Protein AF-0000000086537042 (afdb_homodimer)

Foldseek 3Di:
DPQDAEDADEPPQDQDDDPCPLVNQNHAYEEHEQHAHQADDLSCLPNVNHQAYYHYNYNHPDDDDDPDPPPPDPDDPDPRVNRVVGNVSNNVRSVVVVVVVVVVVVVVVVVD/DPQDAEDADEPPQDQDDDPCPLVNQNHAYEEHEQHAHQADDLSCLPNVNHQAYYHYNYNHPDDDDDPDPPPPDPDDPDPRVNSVVGNVSSNVRSVVVVVVVVVVVVVVVVVD

Nearest PDB structures (foldseek):
  4u08-assembly2_B  TM=9.516E-01  e=1.071E-02  Leptospira interrogans serovar Copenhageni str. Fiocruz L1-130
  4b8c-assembly2_K  TM=9.325E-01  e=8.929E-03  Saccharomyces cerevisiae S288C
  7xzh-assembly1_A  TM=9.300E-01  e=1.285E-02  Homo sapiens
  4tzh-assembly2_B  TM=9.177E-01  e=3.392E-02  Leptospira interrogans
  7ax1-assembly1_A  TM=5.551E-01  e=1.959E-03  Homo sapiens

Structure (mmCIF, N/CA/C/O backbone):
data_AF-0000000086537042-model_v1
#
loop_
_entity.id
_entity.type
_entity.pdbx_description
1 polymer 'Leucine-rich repeat-containing protein 39'
#
loop_
_atom_site.group_PDB
_atom_site.id
_atom_site.type_symbol
_atom_site.label_atom_id
_atom_site.label_alt_id
_atom_site.label_comp_id
_atom_site.label_asym_id
_atom_site.label_entity_id
_atom_site.label_seq_id
_atom_site.pdbx_PDB_ins_code
_atom_site.Cartn_x
_atom_site.Cartn_y
_atom_site.Cartn_z
_atom_site.occupancy
_atom_site.B_iso_or_equiv
_atom_site.auth_seq_id
_atom_site.auth_comp_id
_atom_site.auth_asym_id
_atom_site.auth_atom_id
_atom_site.pdbx_PDB_model_num
ATOM 1 N N . MET A 1 1 ? -5.938 -5.27 14.016 1 48.88 1 MET A N 1
ATOM 2 C CA . MET A 1 1 ? -5.34 -5.375 12.688 1 48.88 1 MET A CA 1
ATOM 3 C C . MET A 1 1 ? -6.109 -4.527 11.672 1 48.88 1 MET A C 1
ATOM 5 O O . MET A 1 1 ? -7.332 -4.621 11.586 1 48.88 1 MET A O 1
ATOM 9 N N . GLU A 1 2 ? -5.609 -3.312 11.242 1 60.62 2 GLU A N 1
ATOM 10 C CA . GLU A 1 2 ? -6.348 -2.49 10.289 1 60.62 2 GLU A CA 1
ATOM 11 C C . GLU A 1 2 ? -6.656 -3.27 9.008 1 60.62 2 GLU A C 1
ATOM 13 O O . GLU A 1 2 ? -5.855 -4.102 8.578 1 60.62 2 GLU A O 1
ATOM 18 N N . LYS A 1 3 ? -7.973 -3.398 8.844 1 79.88 3 LYS A N 1
ATOM 19 C CA . LYS A 1 3 ? -8.492 -4.086 7.664 1 79.88 3 LYS A CA 1
ATOM 20 C C . LYS A 1 3 ? -8.094 -3.365 6.379 1 79.88 3 LYS A C 1
ATOM 22 O O . LYS A 1 3 ? -8.438 -2.197 6.188 1 79.88 3 LYS A O 1
ATOM 27 N N . LEU A 1 4 ? -7.121 -4.023 5.645 1 89.12 4 LEU A N 1
ATOM 28 C CA . LEU A 1 4 ? -6.754 -3.475 4.344 1 89.12 4 LEU A CA 1
ATOM 29 C C . LEU A 1 4 ? -7.543 -4.148 3.225 1 89.12 4 LEU A C 1
ATOM 31 O O . LEU A 1 4 ? -7.648 -5.375 3.188 1 89.12 4 LEU A O 1
ATOM 35 N N . HIS A 1 5 ? -8.18 -3.285 2.465 1 94.44 5 HIS A N 1
ATOM 36 C CA . HIS A 1 5 ? -8.945 -3.801 1.338 1 94.44 5 HIS A CA 1
ATOM 37 C C . HIS A 1 5 ? -8.141 -3.74 0.045 1 94.44 5 HIS A C 1
ATOM 39 O O . HIS A 1 5 ? -8.188 -4.668 -0.767 1 94.44 5 HIS A O 1
ATOM 45 N N . THR A 1 6 ? -7.43 -2.672 -0.102 1 94.12 6 THR A N 1
ATOM 46 C CA . THR A 1 6 ? -6.625 -2.498 -1.309 1 94.12 6 THR A CA 1
ATOM 47 C C . THR A 1 6 ? -5.188 -2.139 -0.953 1 94.12 6 THR A C 1
ATOM 49 O O . THR A 1 6 ? -4.941 -1.403 0.006 1 94.12 6 THR A O 1
ATOM 52 N N . LEU A 1 7 ? -4.293 -2.711 -1.697 1 93.75 7 LEU A N 1
ATOM 53 C CA . LEU A 1 7 ? -2.869 -2.461 -1.501 1 93.75 7 LEU A CA 1
ATOM 54 C C . LEU A 1 7 ? -2.146 -2.352 -2.84 1 93.75 7 LEU A C 1
ATOM 56 O O . LEU A 1 7 ? -2.045 -3.334 -3.578 1 93.75 7 LEU A O 1
ATOM 60 N N . TRP A 1 8 ? -1.751 -1.165 -3.141 1 93.44 8 TRP A N 1
ATOM 61 C CA . TRP A 1 8 ? -0.998 -0.908 -4.363 1 93.44 8 TRP A CA 1
ATOM 62 C C . TRP A 1 8 ? 0.481 -0.699 -4.062 1 93.44 8 TRP A C 1
ATOM 64 O O . TRP A 1 8 ? 0.86 0.302 -3.449 1 93.44 8 TRP A O 1
ATOM 74 N N . LEU A 1 9 ? 1.323 -1.638 -4.453 1 93.62 9 LEU A N 1
ATOM 75 C CA . LEU A 1 9 ? 2.744 -1.64 -4.129 1 93.62 9 LEU A CA 1
ATOM 76 C C . LEU A 1 9 ? 3.592 -1.78 -5.387 1 93.62 9 LEU A C 1
ATOM 78 O O . LEU A 1 9 ? 4.688 -2.346 -5.348 1 93.62 9 LEU A O 1
ATOM 82 N N . GLN A 1 10 ? 3.066 -1.263 -6.457 1 93.94 10 GLN A N 1
ATOM 83 C CA . GLN A 1 10 ? 3.822 -1.381 -7.699 1 93.94 10 GLN A CA 1
ATOM 84 C C . GLN A 1 10 ? 5.109 -0.562 -7.641 1 93.94 10 GLN A C 1
ATOM 86 O O . GLN A 1 10 ? 5.184 0.439 -6.926 1 93.94 10 GLN A O 1
ATOM 91 N N . ARG A 1 11 ? 6.098 -0.973 -8.375 1 93.94 11 ARG A N 1
ATOM 92 C CA . ARG A 1 11 ? 7.348 -0.247 -8.586 1 93.94 11 ARG A CA 1
ATOM 93 C C . ARG A 1 11 ? 8.023 0.073 -7.254 1 93.94 11 ARG A C 1
ATOM 95 O O . ARG A 1 11 ? 8.375 1.224 -6.992 1 93.94 11 ARG A O 1
ATOM 102 N N . ASN A 1 12 ? 8.328 -1.013 -6.484 1 95.19 12 ASN A N 1
ATOM 103 C CA . ASN A 1 12 ? 8.969 -0.844 -5.188 1 95.19 12 ASN A CA 1
ATOM 104 C C . ASN A 1 12 ? 10.203 -1.731 -5.055 1 95.19 12 ASN A C 1
ATOM 106 O O . ASN A 1 12 ? 10.797 -1.822 -3.979 1 95.19 12 ASN A O 1
ATOM 110 N N . GLU A 1 13 ? 10.516 -2.434 -6.121 1 94.25 13 GLU A N 1
ATOM 111 C CA . GLU A 1 13 ? 11.688 -3.309 -6.152 1 94.25 13 GLU A CA 1
ATOM 112 C C . GLU A 1 13 ? 11.586 -4.402 -5.09 1 94.25 13 GLU A C 1
ATOM 114 O O . GLU A 1 13 ? 12.594 -4.797 -4.504 1 94.25 13 GLU A O 1
ATOM 119 N N . LEU A 1 14 ? 10.398 -4.863 -4.777 1 94.12 14 LEU A N 1
ATOM 120 C CA . LEU A 1 14 ? 10.203 -5.918 -3.789 1 94.12 14 LEU A CA 1
ATOM 121 C C . LEU A 1 14 ? 10.805 -7.234 -4.273 1 94.12 14 LEU A C 1
ATOM 123 O O . LEU A 1 14 ? 10.562 -7.648 -5.41 1 94.12 14 LEU A O 1
ATOM 127 N N . GLU A 1 15 ? 11.508 -7.801 -3.424 1 94.75 15 GLU A N 1
ATOM 128 C CA . GLU A 1 15 ? 12.086 -9.094 -3.766 1 94.75 15 GLU A CA 1
ATOM 129 C C . GLU A 1 15 ? 11.266 -10.234 -3.172 1 94.75 15 GLU A C 1
ATOM 131 O O . GLU A 1 15 ? 11.383 -11.383 -3.605 1 94.75 15 GLU A O 1
ATOM 136 N N . ARG A 1 16 ? 10.523 -9.922 -2.162 1 92.31 16 ARG A N 1
ATOM 137 C CA . ARG A 1 16 ? 9.625 -10.859 -1.498 1 92.31 16 ARG A CA 1
ATOM 138 C C . ARG A 1 16 ? 8.359 -10.156 -1.017 1 92.31 16 ARG A C 1
ATOM 140 O O . ARG A 1 16 ? 8.352 -8.938 -0.833 1 92.31 16 ARG A O 1
ATOM 147 N N . LEU A 1 17 ? 7.312 -10.922 -0.927 1 90.94 17 LEU A N 1
ATOM 148 C CA . LEU A 1 17 ? 6.09 -10.383 -0.344 1 90.94 17 LEU A CA 1
ATOM 149 C C . LEU A 1 17 ? 6.195 -10.32 1.176 1 90.94 17 LEU A C 1
ATOM 151 O O . LEU A 1 17 ? 6.867 -11.148 1.793 1 90.94 17 LEU A O 1
ATOM 155 N N . PRO A 1 18 ? 5.492 -9.234 1.698 1 77.44 18 PRO A N 1
ATOM 156 C CA . PRO A 1 18 ? 5.473 -9.211 3.162 1 77.44 18 PRO A CA 1
ATOM 157 C C . PRO A 1 18 ? 4.902 -10.492 3.768 1 77.44 18 PRO A C 1
ATOM 159 O O . PRO A 1 18 ? 3.953 -11.062 3.227 1 77.44 18 PRO A O 1
ATOM 162 N N . ASP A 1 19 ? 5.41 -10.883 4.906 1 75.06 19 ASP A N 1
ATOM 163 C CA . ASP A 1 19 ? 5.07 -12.164 5.516 1 75.06 19 ASP A CA 1
ATOM 164 C C . ASP A 1 19 ? 3.611 -12.188 5.973 1 75.06 19 ASP A C 1
ATOM 166 O O . ASP A 1 19 ? 2.984 -13.25 6.008 1 75.06 19 ASP A O 1
ATOM 170 N N . ASN A 1 20 ? 3.152 -11.031 6.164 1 80.19 20 ASN A N 1
ATOM 171 C CA . ASN A 1 20 ? 1.802 -11 6.715 1 80.19 20 ASN A CA 1
ATOM 172 C C . ASN A 1 20 ? 0.758 -10.734 5.637 1 80.19 20 ASN A C 1
ATOM 174 O O . ASN A 1 20 ? -0.396 -10.43 5.945 1 80.19 20 ASN A O 1
ATOM 178 N N . ILE A 1 21 ? 1.144 -10.938 4.406 1 85.75 21 ILE A N 1
ATOM 179 C CA . ILE A 1 21 ? 0.212 -10.641 3.324 1 85.75 21 ILE A CA 1
ATOM 180 C C . ILE A 1 21 ? -0.963 -11.617 3.375 1 85.75 21 ILE A C 1
ATOM 182 O O . ILE A 1 21 ? -2.105 -11.234 3.111 1 85.75 21 ILE A O 1
ATOM 186 N N . SER A 1 22 ? -0.637 -12.828 3.768 1 84.06 22 SER A N 1
ATOM 187 C CA . SER A 1 22 ? -1.667 -13.867 3.797 1 84.06 22 SER A CA 1
ATOM 188 C C . SER A 1 22 ? -2.648 -13.633 4.941 1 84.06 22 SER A C 1
ATOM 190 O O . SER A 1 22 ? -3.732 -14.219 4.965 1 84.06 22 SER A O 1
ATOM 192 N N . ARG A 1 23 ? -2.24 -12.773 5.844 1 84.56 23 ARG A N 1
ATOM 193 C CA . ARG A 1 23 ? -3.082 -12.492 7.004 1 84.56 23 ARG A CA 1
ATOM 194 C C . ARG A 1 23 ? -4.059 -11.359 6.711 1 84.56 23 ARG A C 1
ATOM 196 O O . ARG A 1 23 ? -4.922 -11.055 7.531 1 84.56 23 ARG A O 1
ATOM 203 N N . MET A 1 24 ? -3.834 -10.805 5.621 1 86.75 24 MET A N 1
ATOM 204 C CA . MET A 1 24 ? -4.723 -9.711 5.25 1 86.75 24 MET A CA 1
ATOM 205 C C . MET A 1 24 ? -5.996 -10.234 4.602 1 86.75 24 MET A C 1
ATOM 207 O O . MET A 1 24 ? -6.176 -10.117 3.389 1 86.75 24 MET A O 1
ATOM 211 N N . ALA A 1 25 ? -6.895 -10.711 5.465 1 85.69 25 ALA A N 1
ATOM 212 C CA . ALA A 1 25 ? -8.062 -11.484 5.051 1 85.69 25 ALA A CA 1
ATOM 213 C C . ALA A 1 25 ? -9.039 -10.625 4.262 1 85.69 25 ALA A C 1
ATOM 215 O O . ALA A 1 25 ? -9.844 -11.141 3.479 1 85.69 25 ALA A O 1
ATOM 216 N N . SER A 1 26 ? -8.961 -9.352 4.438 1 91.62 26 SER A N 1
ATOM 217 C CA . SER A 1 26 ? -9.93 -8.477 3.789 1 91.62 26 SER A CA 1
ATOM 218 C C . SER A 1 26 ? -9.398 -7.941 2.467 1 91.62 26 SER A C 1
ATOM 220 O O . SER A 1 26 ? -10.117 -7.266 1.729 1 91.62 26 SER A O 1
ATOM 222 N N . LEU A 1 27 ? -8.188 -8.297 2.166 1 92.75 27 LEU A N 1
ATOM 223 C CA . LEU A 1 27 ? -7.57 -7.77 0.956 1 92.75 27 LEU A CA 1
ATOM 224 C C . LEU A 1 27 ? -8.242 -8.328 -0.291 1 92.75 27 LEU A C 1
ATOM 226 O O . LEU A 1 27 ? -8.391 -9.547 -0.428 1 92.75 27 LEU A O 1
ATOM 230 N N . ASP A 1 28 ? -8.672 -7.391 -1.08 1 93.56 28 ASP A N 1
ATOM 231 C CA . ASP A 1 28 ? -9.336 -7.859 -2.295 1 93.56 28 ASP A CA 1
ATOM 232 C C . ASP A 1 28 ? -8.578 -7.402 -3.541 1 93.56 28 ASP A C 1
ATOM 234 O O . ASP A 1 28 ? -8.789 -7.941 -4.633 1 93.56 28 ASP A O 1
ATOM 238 N N . THR A 1 29 ? -7.777 -6.395 -3.355 1 94.12 29 THR A N 1
ATOM 239 C CA . THR A 1 29 ? -6.961 -5.883 -4.449 1 94.12 29 THR A CA 1
ATOM 240 C C . THR A 1 29 ? -5.496 -5.789 -4.035 1 94.12 29 THR A C 1
ATOM 242 O O . THR A 1 29 ? -5.176 -5.176 -3.014 1 94.12 29 THR A O 1
ATOM 245 N N . LEU A 1 30 ? -4.637 -6.414 -4.805 1 94.62 30 LEU A N 1
ATOM 246 C CA . LEU A 1 30 ? -3.203 -6.414 -4.547 1 94.62 30 LEU A CA 1
ATOM 247 C C . LEU A 1 30 ? -2.416 -6.223 -5.84 1 94.62 30 LEU A C 1
ATOM 249 O O . LEU A 1 30 ? -2.426 -7.094 -6.711 1 94.62 30 LEU A O 1
ATOM 253 N N . VAL A 1 31 ? -1.768 -5.09 -5.922 1 94.94 31 VAL A N 1
ATOM 254 C CA . VAL A 1 31 ? -1.015 -4.801 -7.141 1 94.94 31 VAL A CA 1
ATOM 255 C C . VAL A 1 31 ? 0.481 -4.805 -6.836 1 94.94 31 VAL A C 1
ATOM 257 O O . VAL A 1 31 ? 0.961 -4.004 -6.031 1 94.94 31 VAL A O 1
ATOM 260 N N . LEU A 1 32 ? 1.169 -5.695 -7.449 1 95 32 LEU A N 1
ATOM 261 C CA . LEU A 1 32 ? 2.588 -5.91 -7.184 1 95 32 LEU A CA 1
ATOM 262 C C . LEU A 1 32 ? 3.395 -5.863 -8.477 1 95 32 LEU A C 1
ATOM 264 O O . LEU A 1 32 ? 4.492 -6.422 -8.547 1 95 32 LEU A O 1
ATOM 268 N N . SER A 1 33 ? 2.857 -5.168 -9.43 1 95.06 33 SER A N 1
ATOM 269 C CA . SER A 1 33 ? 3.52 -5.125 -10.727 1 95.06 33 SER A CA 1
ATOM 270 C C . SER A 1 33 ? 4.863 -4.406 -10.641 1 95.06 33 SER A C 1
ATOM 272 O O . SER A 1 33 ? 5.035 -3.496 -9.828 1 95.06 33 SER A O 1
ATOM 274 N N . SER A 1 34 ? 5.809 -4.797 -11.586 1 95.75 34 SER A N 1
ATOM 275 C CA . SER A 1 34 ? 7.094 -4.137 -11.789 1 95.75 34 SER A CA 1
ATOM 276 C C . SER A 1 34 ? 7.906 -4.098 -10.5 1 95.75 34 SER A C 1
ATOM 278 O O . SER A 1 34 ? 8.406 -3.043 -10.109 1 95.75 34 SER A O 1
ATOM 280 N N . ASN A 1 35 ? 8.016 -5.289 -9.883 1 96.38 35 ASN A N 1
ATOM 281 C CA . ASN A 1 35 ? 8.922 -5.512 -8.758 1 96.38 35 ASN A CA 1
ATOM 282 C C . ASN A 1 35 ? 10 -6.531 -9.109 1 96.38 35 ASN A C 1
ATOM 284 O O . ASN A 1 35 ? 10.367 -6.684 -10.273 1 96.38 35 ASN A O 1
ATOM 288 N N . ARG A 1 36 ? 10.625 -7.059 -8.086 1 97 36 ARG A N 1
ATOM 289 C CA . ARG A 1 36 ? 11.688 -8.031 -8.289 1 97 36 ARG A CA 1
ATOM 290 C C . ARG A 1 36 ? 11.328 -9.375 -7.664 1 97 36 ARG A C 1
ATOM 292 O O . ARG A 1 36 ? 12.203 -10.078 -7.141 1 97 36 ARG A O 1
ATOM 299 N N . LEU A 1 37 ? 10.031 -9.68 -7.602 1 96 37 LEU A N 1
ATOM 300 C CA . LEU A 1 37 ? 9.57 -10.938 -7.035 1 96 37 LEU A CA 1
ATOM 301 C C . LEU A 1 37 ? 10.023 -12.117 -7.887 1 96 37 LEU A C 1
ATOM 303 O O . LEU A 1 37 ? 9.891 -12.094 -9.117 1 96 37 LEU A O 1
ATOM 307 N N . ARG A 1 38 ? 10.5 -13.086 -7.27 1 96.94 38 ARG A N 1
ATOM 308 C CA . ARG A 1 38 ? 10.969 -14.258 -7.996 1 96.94 38 ARG A CA 1
ATOM 309 C C . ARG A 1 38 ? 10.016 -15.43 -7.816 1 96.94 38 ARG A C 1
ATOM 311 O O . ARG A 1 38 ? 10.078 -16.422 -8.555 1 96.94 38 ARG A O 1
ATOM 318 N N . ASP A 1 39 ? 9.18 -15.297 -6.781 1 95.12 39 ASP A N 1
ATOM 319 C CA . ASP A 1 39 ? 8.234 -16.359 -6.5 1 95.12 39 ASP A CA 1
ATOM 320 C C . ASP A 1 39 ? 6.961 -15.812 -5.855 1 95.12 39 ASP A C 1
ATOM 322 O O . ASP A 1 39 ? 6.926 -14.664 -5.422 1 95.12 39 ASP A O 1
ATOM 326 N N . ILE A 1 40 ? 5.914 -16.625 -5.895 1 94.44 40 ILE A N 1
ATOM 327 C CA . ILE A 1 40 ? 4.656 -16.344 -5.207 1 94.44 40 ILE A CA 1
ATOM 328 C C . ILE A 1 40 ? 4.445 -17.359 -4.086 1 94.44 40 ILE A C 1
ATOM 330 O O . ILE A 1 40 ? 4.336 -18.562 -4.336 1 94.44 40 ILE A O 1
ATOM 334 N N . PRO A 1 41 ? 4.352 -16.875 -2.934 1 92.44 41 PRO A N 1
ATOM 335 C CA . PRO A 1 41 ? 4.215 -17.812 -1.808 1 92.44 41 PRO A CA 1
ATOM 336 C C . PRO A 1 41 ? 2.953 -18.656 -1.899 1 92.44 41 PRO A C 1
ATOM 338 O O . PRO A 1 41 ? 1.868 -18.141 -2.174 1 92.44 41 PRO A O 1
ATOM 341 N N . PRO A 1 42 ? 3.074 -19.922 -1.529 1 91.94 42 PRO A N 1
ATOM 342 C CA . PRO A 1 42 ? 1.921 -20.828 -1.619 1 91.94 42 PRO A CA 1
ATOM 343 C C . PRO A 1 42 ? 0.789 -20.422 -0.675 1 91.94 42 PRO A C 1
ATOM 345 O O . PRO A 1 42 ? -0.378 -20.734 -0.943 1 91.94 42 PRO A O 1
ATOM 348 N N . LEU A 1 43 ? 1.149 -19.797 0.388 1 90.25 43 LEU A N 1
ATOM 349 C CA . LEU A 1 43 ? 0.144 -19.391 1.363 1 90.25 43 LEU A CA 1
ATOM 350 C C . LEU A 1 43 ? -0.866 -18.438 0.737 1 90.25 43 LEU A C 1
ATOM 352 O O . LEU A 1 43 ? -1.965 -18.25 1.266 1 90.25 43 LEU A O 1
ATOM 356 N N . MET A 1 44 ? -0.471 -17.797 -0.4 1 92.5 44 MET A N 1
ATOM 357 C CA . MET A 1 44 ? -1.385 -16.859 -1.046 1 92.5 44 MET A CA 1
ATOM 358 C C . MET A 1 44 ? -2.531 -17.609 -1.727 1 92.5 44 MET A C 1
ATOM 360 O O . MET A 1 44 ? -3.539 -17 -2.092 1 92.5 44 MET A O 1
ATOM 364 N N . GLU A 1 45 ? -2.393 -18.828 -1.885 1 91.62 45 GLU A N 1
ATOM 365 C CA . GLU A 1 45 ? -3.43 -19.641 -2.514 1 91.62 45 GLU A CA 1
ATOM 366 C C . GLU A 1 45 ? -4.742 -19.562 -1.744 1 91.62 45 GLU A C 1
ATOM 368 O O . GLU A 1 45 ? -5.82 -19.594 -2.34 1 91.62 45 GLU A O 1
ATOM 373 N N . GLY A 1 46 ? -4.547 -19.344 -0.478 1 90.5 46 GLY A N 1
ATOM 374 C CA . GLY A 1 46 ? -5.715 -19.312 0.387 1 90.5 46 GLY A CA 1
ATOM 375 C C . GLY A 1 46 ? -6.355 -17.953 0.483 1 90.5 46 GLY A C 1
ATOM 376 O O . GLY A 1 46 ? -7.387 -17.781 1.14 1 90.5 46 GLY A O 1
ATOM 377 N N . MET A 1 47 ? -5.855 -17.016 -0.169 1 90.62 47 MET A N 1
ATOM 378 C CA . MET A 1 47 ? -6.41 -15.672 -0.116 1 90.62 47 MET A CA 1
ATOM 379 C C . MET A 1 47 ? -7.594 -15.531 -1.072 1 90.62 47 MET A C 1
ATOM 381 O O . MET A 1 47 ? -7.473 -14.898 -2.125 1 90.62 47 MET A O 1
ATOM 385 N N . SER A 1 48 ? -8.75 -15.992 -0.607 1 89.56 48 SER A N 1
ATOM 386 C CA . SER A 1 48 ? -9.93 -16.141 -1.448 1 89.56 48 SER A CA 1
ATOM 387 C C . SER A 1 48 ? -10.617 -14.805 -1.69 1 89.56 48 SER A C 1
ATOM 389 O O . SER A 1 48 ? -11.422 -14.672 -2.615 1 89.56 48 SER A O 1
ATOM 391 N N . ASN A 1 49 ? -10.289 -13.859 -0.917 1 92 49 ASN A N 1
ATOM 392 C CA . ASN A 1 49 ? -10.93 -12.562 -1.075 1 92 49 ASN A CA 1
ATOM 393 C C . ASN A 1 49 ? -10.281 -11.75 -2.193 1 92 49 ASN A C 1
ATOM 395 O O . ASN A 1 49 ? -10.828 -10.734 -2.633 1 92 49 ASN A O 1
ATOM 399 N N . LEU A 1 50 ? -9.109 -12.18 -2.633 1 92.06 50 LEU A N 1
ATOM 400 C CA . LEU A 1 50 ? -8.43 -11.453 -3.699 1 92.06 50 LEU A CA 1
ATOM 401 C C . LEU A 1 50 ? -9.227 -11.531 -5 1 92.06 50 LEU A C 1
ATOM 403 O O . LEU A 1 50 ? -9.484 -12.625 -5.512 1 92.06 50 LEU A O 1
ATOM 407 N N . ARG A 1 51 ? -9.594 -10.359 -5.363 1 91.25 51 ARG A N 1
ATOM 408 C CA . ARG A 1 51 ? -10.32 -10.273 -6.625 1 91.25 51 ARG A CA 1
ATOM 409 C C . ARG A 1 51 ? -9.43 -9.742 -7.738 1 91.25 51 ARG A C 1
ATOM 411 O O . ARG A 1 51 ? -9.578 -10.133 -8.898 1 91.25 51 ARG A O 1
ATOM 418 N N . PHE A 1 52 ? -8.594 -8.859 -7.387 1 92.81 52 PHE A N 1
ATOM 419 C CA . PHE A 1 52 ? -7.652 -8.305 -8.352 1 92.81 52 PHE A CA 1
ATOM 420 C C . PHE A 1 52 ? -6.223 -8.406 -7.84 1 92.81 52 PHE A C 1
ATOM 422 O O . PHE A 1 52 ? -5.902 -7.879 -6.773 1 92.81 52 PHE A O 1
ATOM 429 N N . VAL A 1 53 ? -5.418 -9.133 -8.672 1 94.19 53 VAL A N 1
ATOM 430 C CA . VAL A 1 53 ? -4.004 -9.273 -8.344 1 94.19 53 VAL A CA 1
ATOM 431 C C . VAL A 1 53 ? -3.16 -9.062 -9.594 1 94.19 53 VAL A C 1
ATOM 433 O O . VAL A 1 53 ? -3.574 -9.43 -10.703 1 94.19 53 VAL A O 1
ATOM 436 N N . ASN A 1 54 ? -2.055 -8.398 -9.406 1 94.38 54 ASN A N 1
ATOM 437 C CA . ASN A 1 54 ? -1.182 -8.164 -10.547 1 94.38 54 ASN A CA 1
ATOM 438 C C . ASN A 1 54 ? 0.281 -8.43 -10.203 1 94.38 54 ASN A C 1
ATOM 440 O O . ASN A 1 54 ? 0.857 -7.738 -9.359 1 94.38 54 ASN A O 1
ATOM 444 N N . PHE A 1 55 ? 0.827 -9.359 -10.844 1 94.75 55 PHE A N 1
ATOM 445 C CA . PHE A 1 55 ? 2.223 -9.727 -10.633 1 94.75 55 PHE A CA 1
ATOM 446 C C . PHE A 1 55 ? 3.051 -9.438 -11.883 1 94.75 55 PHE A C 1
ATOM 448 O O . PHE A 1 55 ? 4.203 -9.875 -11.984 1 94.75 55 PHE A O 1
ATOM 455 N N . ARG A 1 56 ? 2.52 -8.727 -12.766 1 92.81 56 ARG A N 1
ATOM 456 C CA . ARG A 1 56 ? 3.191 -8.523 -14.047 1 92.81 56 ARG A CA 1
ATOM 457 C C . ARG A 1 56 ? 4.523 -7.805 -13.852 1 92.81 56 ARG A C 1
ATOM 459 O O . ARG A 1 56 ? 4.691 -7.039 -12.898 1 92.81 56 ARG A O 1
ATOM 466 N N . ASP A 1 57 ? 5.457 -8.125 -14.82 1 94.62 57 ASP A N 1
ATOM 467 C CA . ASP A 1 57 ? 6.754 -7.457 -14.875 1 94.62 57 ASP A CA 1
ATOM 468 C C . ASP A 1 57 ? 7.578 -7.746 -13.625 1 94.62 57 ASP A C 1
ATOM 470 O O . ASP A 1 57 ? 8.148 -6.836 -13.023 1 94.62 57 ASP A O 1
ATOM 474 N N . ASN A 1 58 ? 7.52 -8.922 -13.133 1 96.12 58 ASN A N 1
ATOM 475 C CA . ASN A 1 58 ? 8.406 -9.5 -12.125 1 96.12 58 ASN A CA 1
ATOM 476 C C . ASN A 1 58 ? 9.219 -10.664 -12.688 1 96.12 58 ASN A C 1
ATOM 478 O O . ASN A 1 58 ? 8.773 -11.336 -13.617 1 96.12 58 ASN A O 1
ATOM 482 N N . PRO A 1 59 ? 10.422 -10.781 -12.219 1 97.25 59 PRO A N 1
ATOM 483 C CA . PRO A 1 59 ? 11.242 -11.883 -12.711 1 97.25 59 PRO A CA 1
ATOM 484 C C . PRO A 1 59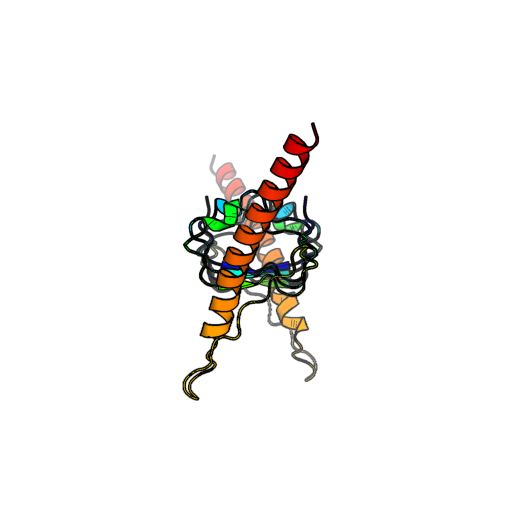 ? 10.914 -13.211 -12.047 1 97.25 59 PRO A C 1
ATOM 486 O O . PRO A 1 59 ? 11.789 -13.852 -11.453 1 97.25 59 PRO A O 1
ATOM 489 N N . LEU A 1 60 ? 9.625 -13.688 -12.125 1 96.5 60 LEU A N 1
ATOM 490 C CA . LEU A 1 60 ? 9.172 -14.953 -11.547 1 96.5 60 LEU A CA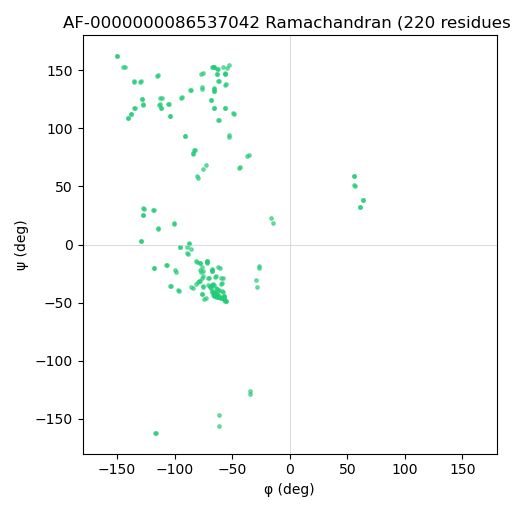 1
ATOM 491 C C . LEU A 1 60 ? 9.891 -16.141 -12.195 1 96.5 60 LEU A C 1
ATOM 493 O O . LEU A 1 60 ? 10.133 -16.141 -13.406 1 96.5 60 LEU A O 1
ATOM 497 N N . ILE A 1 61 ? 10.109 -17.109 -11.438 1 96.25 61 ILE A N 1
ATOM 498 C CA . ILE A 1 61 ? 10.93 -18.234 -11.875 1 96.25 61 ILE A CA 1
ATOM 499 C C . ILE A 1 61 ? 10.125 -19.125 -12.82 1 96.25 61 ILE A C 1
ATOM 501 O O . ILE A 1 61 ? 10.641 -19.578 -13.844 1 96.25 61 ILE A O 1
ATOM 505 N N . LEU A 1 62 ? 8.914 -19.375 -12.523 1 94.44 62 LEU A N 1
ATOM 506 C CA . LEU A 1 62 ? 8.094 -20.25 -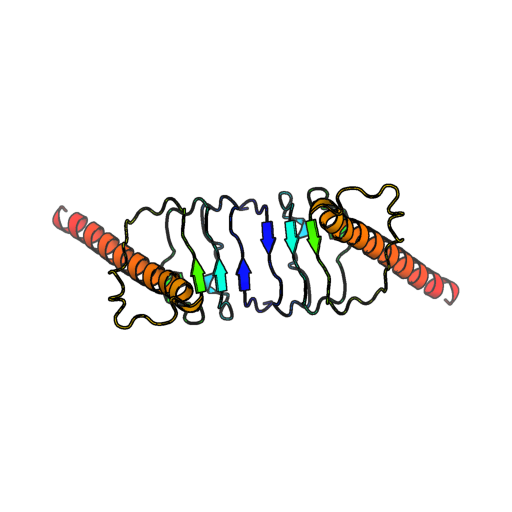13.352 1 94.44 62 LEU A CA 1
ATOM 507 C C . LEU A 1 62 ? 7.438 -19.469 -14.484 1 94.44 62 LEU A C 1
ATOM 509 O O . LEU A 1 62 ? 6.988 -18.328 -14.289 1 94.44 62 LEU A O 1
ATOM 513 N N . ASP A 1 63 ? 7.527 -19.984 -15.562 1 89.69 63 ASP A N 1
ATOM 514 C CA . ASP A 1 63 ? 6.848 -19.406 -16.719 1 89.69 63 ASP A CA 1
ATOM 515 C C . ASP A 1 63 ? 5.445 -20 -16.875 1 89.69 63 ASP A C 1
ATOM 517 O O . ASP A 1 63 ? 5.285 -21.109 -17.406 1 89.69 63 ASP A O 1
ATOM 521 N N . VAL A 1 64 ? 4.59 -19.297 -16.297 1 88.62 64 VAL A N 1
ATOM 522 C CA . VAL A 1 64 ? 3.209 -19.75 -16.375 1 88.62 64 VAL A CA 1
ATOM 523 C C . VAL A 1 64 ? 2.432 -18.875 -17.359 1 88.62 64 VAL A C 1
ATOM 525 O O . VAL A 1 64 ? 2.51 -17.656 -17.312 1 88.62 64 VAL A O 1
ATOM 528 N N . THR A 1 65 ? 1.895 -19.453 -18.359 1 79.81 65 THR A N 1
ATOM 529 C CA . THR A 1 65 ? 1.068 -18.734 -19.328 1 79.81 65 THR A CA 1
ATOM 530 C C . THR A 1 65 ? -0.388 -19.188 -19.234 1 79.81 65 THR A C 1
ATOM 532 O O . THR A 1 65 ? -0.669 -20.375 -19.094 1 79.81 65 THR A O 1
ATOM 535 N N . LEU A 1 66 ? -1.231 -18.25 -19.062 1 78.88 66 LEU A N 1
ATOM 536 C CA . LEU A 1 66 ? -2.654 -18.578 -19 1 78.88 66 LEU A CA 1
ATOM 537 C C . LEU A 1 66 ? -3.201 -18.859 -20.406 1 78.88 66 LEU A C 1
ATOM 539 O O . LEU A 1 66 ? -2.768 -18.234 -21.375 1 78.88 66 LEU A O 1
ATOM 543 N N . PRO A 1 67 ? -4.031 -20 -20.453 1 71.75 67 PRO A N 1
ATOM 544 C CA . PRO A 1 67 ? -4.645 -20.25 -21.766 1 71.75 67 PRO A CA 1
ATOM 545 C C . PRO A 1 67 ? -5.457 -19.062 -22.281 1 71.75 67 PRO A C 1
ATOM 547 O O . PRO A 1 67 ? -5.969 -18.281 -21.484 1 71.75 67 PRO A O 1
ATOM 550 N N . PRO A 1 68 ? -5.23 -18.859 -23.594 1 65.5 68 PRO A N 1
ATOM 551 C CA . PRO A 1 68 ? -6.012 -17.766 -24.156 1 65.5 68 PRO A CA 1
ATOM 552 C C . PRO A 1 68 ? -7.492 -17.844 -23.797 1 65.5 68 PRO A C 1
ATOM 554 O O . PRO A 1 68 ? -8.047 -18.938 -23.672 1 65.5 68 PRO A O 1
ATOM 557 N N . ILE A 1 69 ? -7.934 -17 -23.078 1 59.66 69 ILE A N 1
ATOM 558 C CA . ILE A 1 69 ? -9.359 -16.969 -22.781 1 59.66 69 ILE A CA 1
ATOM 559 C C . ILE A 1 69 ? -10.164 -16.969 -24.078 1 59.66 69 ILE A C 1
ATOM 561 O O . ILE A 1 69 ? -9.93 -16.141 -24.969 1 59.66 69 ILE A O 1
ATOM 565 N N . GLU A 1 70 ? -10.562 -18.109 -24.516 1 53.84 70 GLU A N 1
ATOM 566 C CA . GLU A 1 70 ? -11.414 -18.141 -25.703 1 53.84 70 GLU A CA 1
ATOM 567 C C . GLU A 1 70 ? -12.391 -16.969 -25.703 1 53.84 70 GLU A C 1
ATOM 569 O O . GLU A 1 70 ? -13.203 -16.828 -24.781 1 53.84 70 GLU A O 1
ATOM 574 N N . ARG A 1 71 ? -11.797 -15.844 -26.031 1 51.34 71 ARG A N 1
ATOM 575 C CA . ARG A 1 71 ? -12.719 -14.727 -26.141 1 51.34 71 ARG A CA 1
ATOM 576 C C . ARG A 1 71 ? -13.992 -15.141 -26.875 1 51.34 71 ARG A C 1
ATOM 578 O O . ARG A 1 71 ? -13.953 -15.5 -28.047 1 51.34 71 ARG A O 1
ATOM 585 N N . THR A 1 72 ? -14.852 -16 -26.391 1 48.53 72 THR A N 1
ATOM 586 C CA . THR A 1 72 ? -16.047 -16.109 -27.219 1 48.53 72 THR A CA 1
ATOM 587 C C . THR A 1 72 ? -16.391 -14.758 -27.844 1 48.53 72 THR A C 1
ATOM 589 O O . THR A 1 72 ? -16.578 -14.656 -29.047 1 48.53 72 THR A O 1
ATOM 592 N N . THR A 1 73 ? -17.891 -14.219 -27.594 1 47.06 73 THR A N 1
ATOM 593 C CA . THR A 1 73 ? -18.516 -13.086 -28.266 1 47.06 73 THR A CA 1
ATOM 594 C C . THR A 1 73 ? -17.672 -11.828 -28.125 1 47.06 73 THR A C 1
ATOM 596 O O . THR A 1 73 ? -16.828 -11.742 -27.234 1 47.06 73 THR A O 1
ATOM 599 N N . GLU A 1 74 ? -17.703 -10.812 -29.078 1 44.78 74 GLU A N 1
ATOM 600 C CA . GLU A 1 74 ? -17.266 -9.438 -29.344 1 44.78 74 GLU A CA 1
ATOM 601 C C . GLU A 1 74 ? -17.156 -8.648 -28.047 1 44.78 74 GLU A C 1
ATOM 603 O O . GLU A 1 74 ? -16.844 -7.449 -28.062 1 44.78 74 GLU A O 1
ATOM 608 N N . ASP A 1 75 ? -18.031 -9.031 -27.078 1 47.06 75 ASP A N 1
ATOM 609 C CA . ASP A 1 75 ? -18.359 -7.945 -26.156 1 47.06 75 ASP A CA 1
ATOM 610 C C . ASP A 1 75 ? -17.109 -7.457 -25.422 1 47.06 75 ASP A C 1
ATOM 612 O O . ASP A 1 75 ? -16.062 -8.109 -25.469 1 47.06 75 ASP A O 1
ATOM 616 N N . ASP A 1 76 ? -17.312 -6.746 -24.062 1 43.78 76 ASP A N 1
ATOM 617 C CA . ASP A 1 76 ? -16.625 -5.691 -23.328 1 43.78 76 ASP A CA 1
ATOM 618 C C . ASP A 1 76 ? -15.289 -6.195 -22.766 1 43.78 76 ASP A C 1
ATOM 620 O O . ASP A 1 76 ? -15.273 -7.066 -21.891 1 43.78 76 ASP A O 1
ATOM 624 N N . GLU A 1 77 ? -14.328 -6.484 -23.453 1 45.97 77 GLU A N 1
ATOM 625 C CA . GLU A 1 77 ? -12.953 -6.414 -22.953 1 45.97 77 GLU A CA 1
ATOM 626 C C . GLU A 1 77 ? -12.867 -5.59 -21.672 1 45.97 77 GLU A C 1
ATOM 628 O O . GLU A 1 77 ? -12.453 -4.43 -21.703 1 45.97 77 GLU A O 1
ATOM 633 N N . GLY A 1 78 ? -13.977 -5.449 -20.938 1 44.44 78 GLY A N 1
ATOM 634 C CA . GLY A 1 78 ? -14.094 -4.555 -19.797 1 44.44 78 GLY A CA 1
ATOM 635 C C . GLY A 1 78 ? -13.055 -4.82 -18.734 1 44.44 78 GLY A C 1
ATOM 636 O O . GLY A 1 78 ? -12.406 -5.867 -18.734 1 44.44 78 GLY A O 1
ATOM 637 N N . GLU A 1 79 ? -12.609 -3.705 -18 1 48 79 GLU A N 1
ATOM 638 C CA . GLU A 1 79 ? -11.727 -3.588 -16.844 1 48 79 GLU A CA 1
ATOM 639 C C . GLU A 1 79 ? -11.742 -4.863 -16 1 48 79 GLU A C 1
ATOM 641 O O . GLU A 1 79 ? -10.742 -5.203 -15.359 1 48 79 GLU A O 1
ATOM 646 N N . ASP A 1 80 ? -12.789 -5.738 -16.172 1 48.66 80 ASP A N 1
ATOM 647 C CA . ASP A 1 80 ? -12.992 -6.895 -15.297 1 48.66 80 ASP A CA 1
ATOM 648 C C . ASP A 1 80 ? -12.094 -8.055 -15.711 1 48.66 80 ASP A C 1
ATOM 650 O O . ASP A 1 80 ? -11.656 -8.844 -14.875 1 48.66 80 ASP A O 1
ATOM 654 N N . ASP A 1 81 ? -11.859 -8.18 -16.938 1 50.41 81 ASP A N 1
ATOM 655 C CA . ASP A 1 81 ? -11.133 -9.359 -17.391 1 50.41 81 ASP A CA 1
ATOM 656 C C . ASP A 1 81 ? -9.68 -9.328 -16.906 1 50.41 81 ASP A C 1
ATOM 658 O O . ASP A 1 81 ? -9.086 -10.383 -16.656 1 50.41 81 ASP A O 1
ATOM 662 N N . ARG A 1 82 ? -9.062 -8.125 -16.891 1 52.31 82 ARG A N 1
ATOM 663 C CA . ARG A 1 82 ? -7.684 -8.016 -16.422 1 52.31 82 ARG A CA 1
ATOM 664 C C . ARG A 1 82 ? -7.559 -8.5 -14.977 1 52.31 82 ARG A C 1
ATOM 666 O O . ARG A 1 82 ? -6.543 -9.086 -14.602 1 52.31 82 ARG A O 1
ATOM 673 N N . GLU A 1 83 ? -8.641 -8.25 -14.234 1 56.44 83 GLU A N 1
ATOM 674 C CA . GLU A 1 83 ? -8.75 -8.641 -12.828 1 56.44 83 GLU A CA 1
ATOM 675 C C . GLU A 1 83 ? -8.586 -10.148 -12.664 1 56.44 83 GLU A C 1
ATOM 677 O O . GLU A 1 83 ? -7.906 -10.609 -11.742 1 56.44 83 GLU A O 1
ATOM 682 N N . MET A 1 84 ? -9.164 -10.914 -13.594 1 59.53 84 MET A N 1
ATOM 683 C CA . MET A 1 84 ? -9.188 -12.367 -13.5 1 59.53 84 MET A CA 1
ATOM 684 C C . MET A 1 84 ? -7.84 -12.961 -13.898 1 59.53 84 MET A C 1
ATOM 686 O O . MET A 1 84 ? -7.418 -13.984 -13.352 1 59.53 84 MET A O 1
ATOM 690 N N . PHE A 1 85 ? -7.152 -12.188 -14.625 1 66.31 85 PHE A N 1
ATOM 691 C CA . PHE A 1 85 ? -5.898 -12.742 -15.125 1 66.31 85 PHE A CA 1
ATOM 692 C C . PHE A 1 85 ? -4.84 -12.758 -14.031 1 66.31 85 PHE A C 1
ATOM 694 O O . PHE A 1 85 ? -4.07 -13.719 -13.922 1 66.31 85 PHE A O 1
ATOM 701 N N . GLY A 1 86 ? -5.109 -11.977 -13.086 1 87.25 86 GLY A N 1
ATOM 702 C CA . GLY A 1 86 ? -4.098 -11.977 -12.039 1 87.25 86 GLY A CA 1
ATOM 703 C C . GLY A 1 86 ? -4.281 -13.094 -11.031 1 87.25 86 GLY A C 1
ATOM 704 O O . GLY A 1 86 ? -3.309 -13.734 -10.625 1 87.25 86 GLY A O 1
ATOM 705 N N . ARG A 1 87 ? -5.555 -13.336 -10.75 1 90.81 87 ARG A N 1
ATOM 706 C CA . ARG A 1 87 ? -5.855 -14.367 -9.766 1 90.81 87 ARG A CA 1
ATOM 707 C C . ARG A 1 87 ? -5.598 -15.766 -10.328 1 90.81 87 ARG A C 1
ATOM 709 O O . ARG A 1 87 ? -4.996 -16.609 -9.664 1 90.81 87 ARG A O 1
ATOM 716 N N . GLU A 1 88 ? -6.059 -16 -11.539 1 90.31 88 GLU A N 1
ATOM 717 C CA . GLU A 1 88 ? -5.832 -17.281 -12.203 1 90.31 88 GLU A CA 1
ATOM 718 C C . GLU A 1 88 ? -4.344 -17.562 -12.375 1 90.31 88 GLU A C 1
ATOM 720 O O . GLU A 1 88 ? -3.887 -18.688 -12.156 1 90.31 88 GLU A O 1
ATOM 725 N N . PHE A 1 89 ? -3.74 -16.578 -12.797 1 93.06 89 PHE A N 1
ATOM 726 C CA . PHE A 1 89 ? -2.297 -16.719 -12.93 1 93.06 89 PHE A CA 1
ATOM 727 C C . PHE A 1 89 ? -1.669 -17.141 -11.609 1 93.06 89 PHE A C 1
ATOM 729 O O . PHE A 1 89 ? -0.862 -18.062 -11.562 1 93.06 89 PHE A O 1
ATOM 736 N N . MET A 1 90 ? -2.061 -16.422 -10.562 1 94.88 90 MET A N 1
ATOM 737 C CA . MET A 1 90 ? -1.52 -16.688 -9.234 1 94.88 90 MET A CA 1
ATOM 738 C C . MET A 1 90 ? -1.775 -18.141 -8.828 1 94.88 90 MET A C 1
ATOM 740 O O . MET A 1 90 ? -0.86 -18.844 -8.383 1 94.88 90 MET A O 1
ATOM 744 N N . GLN A 1 91 ? -2.926 -18.594 -9.031 1 94 91 GLN A N 1
ATOM 745 C CA . GLN A 1 91 ? -3.305 -19.953 -8.656 1 94 91 GLN A CA 1
ATOM 746 C C . GLN A 1 91 ? -2.514 -20.984 -9.453 1 94 91 GLN A C 1
ATOM 748 O O . GLN A 1 91 ? -1.981 -21.938 -8.883 1 94 91 GLN A O 1
ATOM 753 N N . MET A 1 92 ? -2.408 -20.734 -10.703 1 94 92 MET A N 1
ATOM 754 C CA . MET A 1 92 ? -1.679 -21.672 -11.57 1 94 92 MET A CA 1
ATOM 755 C C . MET A 1 92 ? -0.197 -21.688 -11.211 1 94 92 MET A C 1
ATOM 757 O O . MET A 1 92 ? 0.418 -22.766 -11.18 1 94 92 MET A O 1
ATOM 761 N N . TYR A 1 93 ? 0.269 -20.594 -11.016 1 95.88 93 TYR A N 1
ATOM 762 C CA . TYR A 1 93 ? 1.677 -20.5 -10.641 1 95.88 93 TYR A CA 1
ATOM 763 C C . TYR A 1 93 ? 1.966 -21.312 -9.391 1 95.88 93 TYR A C 1
ATOM 765 O O . TYR A 1 93 ? 2.928 -22.078 -9.352 1 95.88 93 TYR A O 1
ATOM 773 N N . ILE A 1 94 ? 1.143 -21.141 -8.383 1 95.06 94 ILE A N 1
ATOM 774 C CA . ILE A 1 94 ? 1.34 -21.812 -7.105 1 95.06 94 ILE A CA 1
ATOM 775 C C . ILE A 1 94 ? 1.192 -23.328 -7.293 1 95.06 94 ILE A C 1
ATOM 777 O O . ILE A 1 94 ? 1.979 -24.109 -6.754 1 95.06 94 ILE A O 1
ATOM 781 N N . GLN A 1 95 ? 0.274 -23.688 -8.016 1 95.06 95 GLN A N 1
ATOM 782 C CA . GLN A 1 95 ? 0.065 -25.109 -8.281 1 95.06 95 GLN A CA 1
ATOM 783 C C . GLN A 1 95 ? 1.267 -25.719 -9.008 1 95.06 95 GLN A C 1
ATOM 785 O O . GLN A 1 95 ? 1.732 -26.797 -8.641 1 95.06 95 GLN A O 1
ATOM 790 N N . GLU A 1 96 ? 1.728 -25.031 -9.969 1 94.88 96 GLU A N 1
ATOM 791 C CA . GLU A 1 96 ? 2.895 -25.484 -10.719 1 94.88 96 GLU A CA 1
ATOM 792 C C . GLU A 1 96 ? 4.125 -25.578 -9.82 1 94.88 96 GLU A C 1
ATOM 794 O O . GLU A 1 96 ? 4.922 -26.5 -9.938 1 94.88 96 GLU A O 1
ATOM 799 N N . SER A 1 97 ? 4.254 -24.594 -9.062 1 94.19 97 SER A N 1
ATOM 800 C CA . SER A 1 97 ? 5.363 -24.594 -8.109 1 94.19 97 SER A CA 1
ATOM 801 C C . SER A 1 97 ? 5.316 -25.812 -7.195 1 94.19 97 SER A C 1
ATOM 803 O O . SER A 1 97 ? 6.352 -26.422 -6.914 1 94.19 97 SER A O 1
ATOM 805 N N . ARG A 1 98 ? 4.168 -26.125 -6.703 1 93.06 98 ARG A N 1
ATOM 806 C CA . ARG A 1 98 ? 3.986 -27.281 -5.832 1 93.06 98 ARG A CA 1
ATOM 807 C C . ARG A 1 98 ? 4.324 -28.578 -6.562 1 93.06 98 ARG A C 1
ATOM 809 O O . ARG A 1 98 ? 4.984 -29.453 -6.004 1 93.06 98 ARG A O 1
ATOM 816 N N . LYS A 1 99 ? 3.9 -28.688 -7.723 1 92.88 99 LYS A N 1
ATOM 817 C CA . LYS A 1 99 ? 4.176 -29.859 -8.539 1 92.88 99 LYS A CA 1
ATOM 818 C C . LYS A 1 99 ? 5.676 -30.062 -8.734 1 92.88 99 LYS A C 1
ATOM 820 O O . LYS A 1 99 ? 6.184 -31.172 -8.609 1 92.88 99 LYS A O 1
ATOM 825 N N . ARG A 1 100 ? 6.32 -29.031 -9.023 1 90.38 100 ARG A N 1
ATOM 826 C CA . ARG A 1 100 ? 7.758 -29.094 -9.266 1 90.38 100 ARG A CA 1
ATOM 827 C C . ARG A 1 100 ? 8.508 -29.469 -7.988 1 90.38 100 ARG A C 1
ATOM 829 O O . ARG A 1 100 ? 9.477 -30.219 -8.031 1 90.38 100 ARG A O 1
ATOM 836 N N . ALA A 1 101 ? 8.062 -28.891 -6.922 1 88.88 101 ALA A N 1
ATOM 837 C CA . ALA A 1 101 ? 8.68 -29.219 -5.641 1 88.88 101 ALA A CA 1
ATOM 838 C C . ALA A 1 101 ? 8.508 -30.688 -5.305 1 88.88 101 ALA A C 1
ATOM 840 O O . ALA A 1 101 ? 9.438 -31.344 -4.828 1 88.88 101 ALA A O 1
ATOM 841 N N . PHE A 1 102 ? 7.406 -31.25 -5.562 1 89.31 102 PHE A N 1
ATOM 842 C CA . PHE A 1 102 ? 7.109 -32.656 -5.305 1 89.31 102 PHE A CA 1
ATOM 843 C C . PHE A 1 102 ? 7.941 -33.562 -6.203 1 89.31 102 PHE A C 1
ATOM 845 O O . PHE A 1 102 ? 8.484 -34.562 -5.75 1 89.31 102 PHE A O 1
ATOM 852 N N . ALA A 1 103 ? 8.055 -33.156 -7.379 1 87.62 103 ALA A N 1
ATOM 853 C CA . ALA A 1 103 ? 8.836 -33.938 -8.344 1 87.62 103 ALA A CA 1
ATOM 854 C C . ALA A 1 103 ? 10.312 -33.969 -7.961 1 87.62 103 ALA A C 1
ATOM 856 O O . ALA A 1 103 ? 10.969 -35 -8.07 1 87.62 103 ALA A O 1
ATOM 857 N N . ALA A 1 104 ? 10.75 -32.844 -7.562 1 86 104 ALA A N 1
ATOM 858 C CA . ALA A 1 104 ? 12.156 -32.75 -7.172 1 86 104 ALA A CA 1
ATOM 859 C C . ALA A 1 104 ? 12.453 -33.625 -5.957 1 86 104 ALA A C 1
ATOM 861 O O . ALA A 1 104 ? 13.5 -34.25 -5.887 1 86 104 ALA A O 1
ATOM 862 N N . LEU A 1 105 ? 11.531 -33.688 -5.062 1 84.44 105 LEU A N 1
ATOM 863 C CA . LEU A 1 105 ? 11.695 -34.469 -3.854 1 84.44 105 LEU A CA 1
ATOM 864 C C . LEU A 1 105 ? 11.656 -35.969 -4.176 1 84.44 105 LEU A C 1
ATOM 866 O O . LEU A 1 105 ? 12.414 -36.75 -3.594 1 84.44 105 LEU A O 1
ATOM 870 N N . ASN A 1 106 ? 10.922 -36.375 -5.078 1 84.69 106 ASN A N 1
ATOM 871 C CA . ASN A 1 106 ? 10.797 -37.781 -5.469 1 84.69 106 ASN A CA 1
ATOM 872 C C . ASN A 1 106 ? 12 -38.25 -6.273 1 84.69 106 ASN A C 1
ATOM 874 O O . ASN A 1 106 ? 12.43 -39.375 -6.141 1 84.69 106 ASN A O 1
ATOM 878 N N . MET A 1 107 ? 12.484 -37.406 -7.043 1 78.19 107 MET A N 1
ATOM 879 C CA . MET A 1 107 ? 13.664 -37.75 -7.828 1 78.19 107 MET A CA 1
ATOM 880 C C . MET A 1 107 ? 14.875 -37.969 -6.926 1 78.19 107 MET A C 1
ATOM 882 O O . MET A 1 107 ? 15.703 -38.844 -7.195 1 78.19 107 MET A O 1
ATOM 886 N N . HIS A 1 108 ? 14.922 -37.219 -5.902 1 75.62 108 HIS A N 1
ATOM 887 C CA . HIS A 1 108 ? 16.016 -37.406 -4.965 1 75.62 108 HIS A CA 1
ATOM 888 C C . HIS A 1 108 ? 15.891 -38.688 -4.195 1 75.62 108 HIS A C 1
ATOM 890 O O . HIS A 1 108 ? 16.906 -39.344 -3.857 1 75.62 108 HIS A O 1
ATOM 896 N N . ARG A 1 109 ? 14.75 -39.219 -3.941 1 75.19 109 ARG A N 1
ATOM 897 C CA . ARG A 1 109 ? 14.523 -40.438 -3.168 1 75.19 109 ARG A CA 1
ATOM 898 C C . ARG A 1 109 ? 14.82 -41.656 -4.004 1 75.19 109 ARG A C 1
ATOM 900 O O . ARG A 1 109 ? 15.32 -42.656 -3.486 1 75.19 109 ARG A O 1
ATOM 907 N N . VAL A 1 110 ? 14.602 -41.562 -5.227 1 68.94 110 VAL A N 1
ATOM 908 C CA . VAL A 1 110 ? 14.859 -42.719 -6.074 1 68.94 110 VAL A CA 1
ATOM 909 C C . VAL A 1 110 ? 16.359 -42.875 -6.297 1 68.94 110 VAL A C 1
ATOM 911 O O . VAL A 1 110 ? 16.844 -43.969 -6.586 1 68.94 110 VAL A O 1
ATOM 914 N N . ASN A 1 111 ? 16.953 -41.75 -6.234 1 66.06 111 ASN A N 1
ATOM 915 C CA . ASN A 1 111 ? 18.391 -41.844 -6.492 1 66.06 111 ASN A CA 1
ATOM 916 C C . ASN A 1 111 ? 19.172 -42.188 -5.223 1 66.06 111 ASN A C 1
ATOM 918 O O . ASN A 1 111 ? 20.406 -42.281 -5.254 1 66.06 111 ASN A O 1
ATOM 922 N N . ARG A 1 112 ? 18.484 -42.281 -4.082 1 54.97 112 ARG A N 1
ATOM 923 C CA . ARG A 1 112 ? 19.188 -42.781 -2.902 1 54.97 112 ARG A CA 1
ATOM 924 C C . ARG A 1 112 ? 18.969 -44.281 -2.74 1 54.97 112 ARG A C 1
ATOM 926 O O . ARG A 1 112 ? 17.875 -44.781 -3.016 1 54.97 112 ARG A O 1
ATOM 933 N N . MET B 1 1 ? 14.375 -5.07 5.953 1 49.19 1 MET B N 1
ATOM 934 C CA . MET B 1 1 ? 13.195 -4.234 5.789 1 49.19 1 MET B CA 1
ATOM 935 C C . MET B 1 1 ? 13.031 -3.805 4.336 1 49.19 1 MET B C 1
ATOM 937 O O . MET B 1 1 ? 13.969 -3.287 3.727 1 49.19 1 MET B O 1
ATOM 941 N N . GLU B 1 2 ? 12.102 -4.426 3.512 1 60.88 2 GLU B N 1
ATOM 942 C CA . GLU B 1 2 ? 11.953 -4.039 2.113 1 60.88 2 GLU B CA 1
ATOM 943 C C . GLU B 1 2 ? 11.664 -2.549 1.98 1 60.88 2 GLU B C 1
ATOM 945 O O . GLU B 1 2 ? 10.992 -1.964 2.834 1 60.88 2 GLU B O 1
ATOM 950 N N . LYS B 1 3 ? 12.641 -1.934 1.296 1 79.81 3 LYS B N 1
ATOM 951 C CA . LYS B 1 3 ? 12.547 -0.503 1.018 1 79.81 3 LYS B CA 1
ATOM 952 C C . LYS B 1 3 ? 11.32 -0.185 0.176 1 79.81 3 LYS B C 1
ATOM 954 O O . LYS B 1 3 ? 11.172 -0.694 -0.937 1 79.81 3 LYS B O 1
ATOM 959 N N . LEU B 1 4 ? 10.297 0.462 0.881 1 89.25 4 LEU B N 1
ATOM 960 C CA . LEU B 1 4 ? 9.125 0.904 0.139 1 89.25 4 LEU B CA 1
ATOM 961 C C . LEU B 1 4 ? 9.281 2.352 -0.314 1 89.25 4 LEU B C 1
ATOM 963 O O . LEU B 1 4 ? 9.688 3.213 0.472 1 89.25 4 LEU B O 1
ATOM 967 N N . HIS B 1 5 ? 9.086 2.512 -1.614 1 94.5 5 HIS B N 1
ATOM 968 C CA . HIS B 1 5 ? 9.18 3.857 -2.168 1 94.5 5 HIS B CA 1
ATOM 969 C C . HIS B 1 5 ? 7.797 4.492 -2.299 1 94.5 5 HIS B C 1
ATOM 971 O O . HIS B 1 5 ? 7.629 5.684 -2.025 1 94.5 5 HIS B O 1
ATOM 977 N N . THR B 1 6 ? 6.863 3.697 -2.691 1 94.19 6 THR B N 1
ATOM 978 C CA . THR B 1 6 ? 5.504 4.199 -2.867 1 94.19 6 THR B CA 1
ATOM 979 C C . THR B 1 6 ? 4.5 3.305 -2.143 1 94.19 6 THR B C 1
ATOM 981 O O . THR B 1 6 ? 4.656 2.084 -2.113 1 94.19 6 THR B O 1
ATOM 984 N N . LEU B 1 7 ? 3.543 3.955 -1.539 1 93.81 7 LEU B N 1
ATOM 985 C CA . LEU B 1 7 ? 2.49 3.252 -0.813 1 93.81 7 LEU B CA 1
ATOM 986 C C . LEU B 1 7 ? 1.137 3.916 -1.04 1 93.81 7 LEU B C 1
ATOM 988 O O . LEU B 1 7 ? 0.914 5.047 -0.601 1 93.81 7 LEU B O 1
ATOM 992 N N . TRP B 1 8 ? 0.333 3.244 -1.781 1 93.5 8 TRP B N 1
ATOM 993 C CA . TRP B 1 8 ? -1.02 3.723 -2.047 1 93.5 8 TRP B CA 1
ATOM 994 C C . TRP B 1 8 ? -2.041 2.949 -1.219 1 93.5 8 TRP B C 1
ATOM 996 O O . TRP B 1 8 ? -2.262 1.758 -1.447 1 93.5 8 TRP B O 1
ATOM 1006 N N . LEU B 1 9 ? -2.654 3.6 -0.243 1 93.69 9 LEU B N 1
ATOM 1007 C CA . LEU B 1 9 ? -3.564 2.973 0.709 1 93.69 9 LEU B CA 1
ATOM 1008 C C . LEU B 1 9 ? -4.898 3.713 0.757 1 93.69 9 LEU B C 1
ATOM 1010 O O . LEU B 1 9 ? -5.555 3.752 1.8 1 93.69 9 LEU B O 1
ATOM 1014 N N . GLN B 1 10 ? -5.242 4.262 -0.363 1 94 10 GLN B N 1
ATOM 1015 C CA . GLN B 1 10 ? -6.5 5.004 -0.376 1 94 10 GLN B CA 1
ATOM 1016 C C . GLN B 1 10 ? -7.691 4.07 -0.194 1 94 10 GLN B C 1
ATOM 1018 O O . GLN B 1 10 ? -7.625 2.895 -0.555 1 94 10 GLN B O 1
ATOM 1023 N N . ARG B 1 11 ? -8.766 4.57 0.35 1 93.88 11 ARG B N 1
ATOM 1024 C CA . ARG B 1 11 ? -10.055 3.895 0.466 1 93.88 11 ARG B CA 1
ATOM 1025 C C . ARG B 1 11 ? -9.906 2.559 1.188 1 93.88 11 ARG B C 1
ATOM 1027 O O . ARG B 1 11 ? -10.367 1.527 0.694 1 93.88 11 ARG B O 1
ATOM 1034 N N . ASN B 1 12 ? -9.391 2.648 2.449 1 95.19 12 ASN B N 1
ATOM 1035 C CA . ASN B 1 12 ? -9.195 1.441 3.244 1 95.19 12 ASN B CA 1
ATOM 1036 C C . ASN B 1 12 ? -9.82 1.575 4.629 1 95.19 12 ASN B C 1
ATOM 1038 O O . ASN B 1 12 ? -9.633 0.709 5.484 1 95.19 12 ASN B O 1
ATOM 1042 N N . GLU B 1 13 ? -10.469 2.703 4.855 1 94.31 13 GLU B N 1
ATOM 1043 C CA . GLU B 1 13 ? -11.141 2.967 6.129 1 94.31 13 GLU B CA 1
ATOM 1044 C C . GLU B 1 13 ? -10.148 2.957 7.285 1 94.31 13 GLU B C 1
ATOM 1046 O O . GLU B 1 13 ? -10.477 2.516 8.391 1 94.31 13 GLU B O 1
ATOM 1051 N N . LEU B 1 14 ? -8.93 3.355 7.066 1 94.19 14 LEU B N 1
ATOM 1052 C CA . LEU B 1 14 ? -7.914 3.398 8.109 1 94.19 14 LEU B CA 1
ATOM 1053 C C . LEU B 1 14 ? -8.273 4.426 9.18 1 94.19 14 LEU B C 1
ATOM 1055 O O . LEU B 1 14 ? -8.633 5.562 8.859 1 94.19 14 LEU B O 1
ATOM 1059 N N . GLU B 1 15 ? -8.172 4.004 10.328 1 94.75 15 GLU B N 1
ATOM 1060 C CA . GLU B 1 15 ? -8.438 4.926 11.43 1 94.75 15 GLU B CA 1
ATOM 1061 C C . GLU B 1 15 ? -7.145 5.484 12.008 1 94.75 15 GLU B C 1
ATOM 1063 O O . GLU B 1 15 ? -7.16 6.504 12.703 1 94.75 15 GLU B O 1
ATOM 1068 N N . ARG B 1 16 ? -6.102 4.75 11.812 1 92.31 16 ARG B N 1
ATOM 1069 C CA . ARG B 1 16 ? -4.762 5.145 12.234 1 92.31 16 ARG B CA 1
ATOM 1070 C C . ARG B 1 16 ? -3.713 4.711 11.219 1 92.31 16 ARG B C 1
ATOM 1072 O O . ARG B 1 16 ? -3.951 3.793 10.43 1 92.31 16 ARG B O 1
ATOM 1079 N N . LEU B 1 17 ? -2.639 5.453 11.188 1 91.12 17 LEU B N 1
ATOM 1080 C CA . LEU B 1 17 ? -1.516 5.043 10.352 1 91.12 17 LEU B CA 1
ATOM 1081 C C . LEU B 1 17 ? -0.75 3.891 10.992 1 91.12 17 LEU B C 1
ATOM 1083 O O . LEU B 1 17 ? -0.695 3.785 12.219 1 91.12 17 LEU B O 1
ATOM 1087 N N . PRO B 1 18 ? -0.209 3.02 10.055 1 77.94 18 PRO B N 1
ATOM 1088 C CA . PRO B 1 18 ? 0.633 1.971 10.641 1 77.94 18 PRO B CA 1
ATOM 1089 C C . PRO B 1 18 ? 1.774 2.531 11.484 1 77.94 18 PRO B C 1
ATOM 1091 O O . PRO B 1 18 ? 2.359 3.559 11.133 1 77.94 18 PRO B O 1
ATOM 1094 N N . ASP B 1 19 ? 2.131 1.831 12.516 1 75.31 19 ASP B N 1
ATOM 1095 C CA . ASP B 1 19 ? 3.096 2.322 13.492 1 75.31 19 ASP B CA 1
ATOM 1096 C C . ASP B 1 19 ? 4.488 2.443 12.875 1 75.31 19 ASP B C 1
ATOM 1098 O O . ASP B 1 19 ? 5.289 3.281 13.297 1 75.31 19 ASP B O 1
ATOM 1102 N N . ASN B 1 20 ? 4.637 1.703 11.875 1 80.69 20 ASN B N 1
ATOM 1103 C CA . ASN B 1 20 ? 5.988 1.689 11.32 1 80.69 20 ASN B CA 1
ATOM 1104 C C . ASN B 1 20 ? 6.098 2.576 10.086 1 80.69 20 ASN B C 1
ATOM 1106 O O . ASN B 1 20 ? 7.086 2.504 9.352 1 80.69 20 ASN B O 1
ATOM 1110 N N . ILE B 1 21 ? 5.168 3.473 9.93 1 86 21 ILE B N 1
ATOM 1111 C CA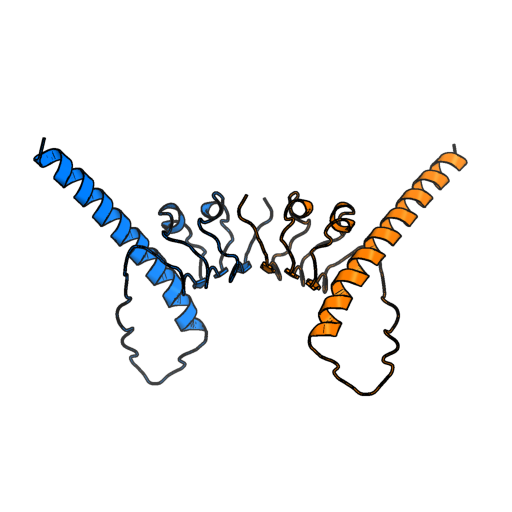 . ILE B 1 21 ? 5.18 4.312 8.734 1 86 21 ILE B CA 1
ATOM 1112 C C . ILE B 1 21 ? 6.391 5.246 8.773 1 86 21 ILE B C 1
ATOM 1114 O O . ILE B 1 21 ? 7.008 5.512 7.742 1 86 21 ILE B O 1
ATOM 1118 N N . SER B 1 22 ? 6.715 5.668 9.984 1 84.44 22 SER B N 1
ATOM 1119 C CA . SER B 1 22 ? 7.816 6.613 10.141 1 84.44 22 SER B CA 1
ATOM 1120 C C . SER B 1 22 ? 9.164 5.938 9.898 1 84.44 22 SER B C 1
ATOM 1122 O O . SER B 1 22 ? 10.172 6.609 9.703 1 84.44 22 SER B O 1
ATOM 1124 N N . ARG B 1 23 ? 9.117 4.613 9.891 1 85.06 23 ARG B N 1
ATOM 1125 C CA . ARG B 1 23 ? 10.352 3.855 9.703 1 85.06 23 ARG B CA 1
ATOM 1126 C C . ARG B 1 23 ? 10.609 3.596 8.227 1 85.06 23 ARG B C 1
ATOM 1128 O O . ARG B 1 23 ? 11.656 3.053 7.859 1 85.06 23 ARG B O 1
ATOM 1135 N N . MET B 1 24 ? 9.664 3.945 7.5 1 87 24 MET B N 1
ATOM 1136 C CA . MET B 1 24 ? 9.82 3.744 6.062 1 87 24 MET B CA 1
ATOM 1137 C C . MET B 1 24 ? 10.578 4.906 5.43 1 87 24 MET B C 1
ATOM 1139 O O . MET B 1 24 ? 9.984 5.73 4.73 1 87 24 MET B O 1
ATOM 1143 N N . ALA B 1 25 ? 11.914 4.863 5.625 1 85.69 25 ALA B N 1
ATOM 1144 C CA . ALA B 1 25 ? 12.789 5.996 5.328 1 85.69 25 ALA B CA 1
ATOM 1145 C C . ALA B 1 25 ? 12.852 6.266 3.828 1 85.69 25 ALA B C 1
ATOM 1147 O O . ALA B 1 25 ? 13.164 7.383 3.404 1 85.69 25 ALA B O 1
ATOM 1148 N N . SER B 1 26 ? 12.531 5.289 3.049 1 91.69 26 SER B N 1
ATOM 1149 C CA . SER B 1 26 ? 12.664 5.449 1.604 1 91.69 26 SER B CA 1
ATOM 1150 C C . SER B 1 26 ? 11.344 5.879 0.97 1 91.69 26 SER B C 1
ATOM 1152 O O . SER B 1 26 ? 11.289 6.16 -0.229 1 91.69 26 SER B O 1
ATOM 1154 N N . LEU B 1 27 ? 10.344 5.98 1.789 1 92.81 27 LEU B N 1
ATOM 1155 C CA . LEU B 1 27 ? 9.023 6.312 1.258 1 92.81 27 LEU B CA 1
ATOM 1156 C C . LEU B 1 27 ? 8.992 7.746 0.743 1 92.81 27 LEU B C 1
ATOM 1158 O O . LEU B 1 27 ? 9.367 8.68 1.458 1 92.81 27 LEU B O 1
ATOM 1162 N N . ASP B 1 28 ? 8.609 7.816 -0.497 1 93.69 28 ASP B N 1
ATOM 1163 C CA . ASP B 1 28 ? 8.555 9.164 -1.057 1 93.69 28 ASP B CA 1
ATOM 1164 C C . ASP B 1 28 ? 7.133 9.523 -1.469 1 93.69 28 ASP B C 1
ATOM 1166 O O . ASP B 1 28 ? 6.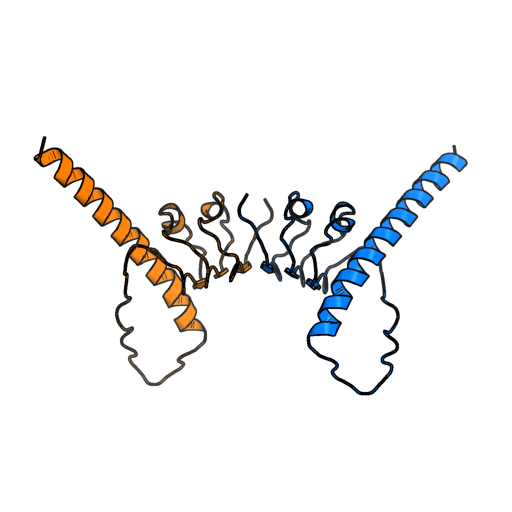816 10.703 -1.667 1 93.69 28 ASP B O 1
ATOM 1170 N N . THR B 1 29 ? 6.324 8.508 -1.649 1 94.19 29 THR B N 1
ATOM 1171 C CA . THR B 1 29 ? 4.926 8.711 -2 1 94.19 29 THR B CA 1
ATOM 1172 C C . THR B 1 29 ? 4.012 7.941 -1.052 1 94.19 29 THR B C 1
ATOM 1174 O O . THR B 1 29 ? 4.176 6.734 -0.869 1 94.19 29 THR B O 1
ATOM 1177 N N . LEU B 1 30 ? 3.08 8.656 -0.444 1 94.69 30 LEU B N 1
ATOM 1178 C CA . LEU B 1 30 ? 2.123 8.07 0.488 1 94.69 30 LEU B CA 1
ATOM 1179 C C . LEU B 1 30 ? 0.724 8.633 0.257 1 94.69 30 LEU B C 1
ATOM 1181 O O . LEU B 1 30 ? 0.479 9.812 0.494 1 94.69 30 LEU B O 1
ATOM 1185 N N . VAL B 1 31 ? -0.129 7.766 -0.21 1 94.94 31 VAL B N 1
ATOM 1186 C CA . VAL B 1 31 ? -1.486 8.219 -0.498 1 94.94 31 VAL B CA 1
ATOM 1187 C C . VAL B 1 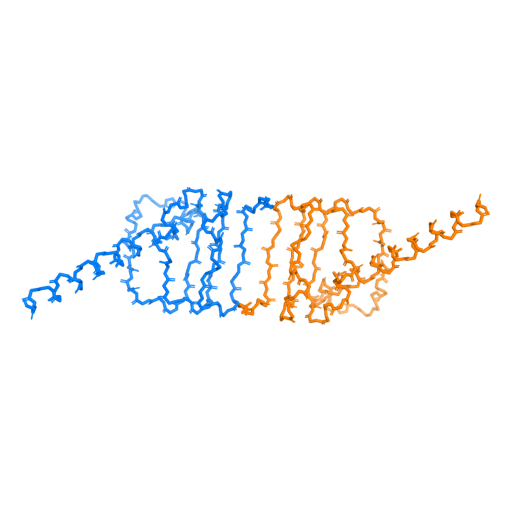31 ? -2.463 7.582 0.49 1 94.94 31 VAL B C 1
ATOM 1189 O O . VAL B 1 31 ? -2.6 6.355 0.538 1 94.94 31 VAL B O 1
ATOM 1192 N N . LEU B 1 32 ? -3.098 8.398 1.264 1 95.06 32 LEU B N 1
ATOM 1193 C CA . LEU B 1 32 ? -3.979 7.949 2.336 1 95.06 32 LEU B CA 1
ATOM 1194 C C . LEU B 1 32 ? -5.352 8.602 2.219 1 95.06 32 LEU B C 1
ATOM 1196 O O . LEU B 1 32 ? -6.074 8.719 3.211 1 95.06 32 LEU B O 1
ATOM 1200 N N . SER B 1 33 ? -5.672 8.969 1.02 1 95.06 33 SER B N 1
ATOM 1201 C CA . SER B 1 33 ? -6.938 9.672 0.818 1 95.06 33 SER B CA 1
ATOM 1202 C C . SER B 1 33 ? -8.125 8.766 1.117 1 95.06 33 SER B C 1
ATOM 1204 O O . SER B 1 33 ? -8.047 7.547 0.914 1 95.06 33 SER B O 1
ATOM 1206 N N . SER B 1 34 ? -9.289 9.398 1.525 1 95.75 34 SER B N 1
ATOM 1207 C CA . SER B 1 34 ? -10.586 8.75 1.708 1 95.75 34 SER B CA 1
ATOM 1208 C C . SER B 1 34 ? -10.484 7.586 2.689 1 95.75 34 SER B C 1
ATOM 1210 O O . SER B 1 34 ? -10.945 6.48 2.4 1 95.75 34 SER B O 1
ATOM 1212 N N . ASN B 1 35 ? -9.883 7.902 3.855 1 96.38 35 ASN B N 1
ATOM 1213 C CA . ASN B 1 35 ? -9.875 7 5.004 1 96.38 35 ASN B CA 1
ATOM 1214 C C . ASN B 1 35 ? -10.617 7.605 6.191 1 96.38 35 ASN B C 1
ATOM 1216 O O . ASN B 1 35 ? -11.516 8.43 6.012 1 96.38 35 ASN B O 1
ATOM 1220 N N . ARG B 1 36 ? -10.352 7.051 7.344 1 97 36 ARG B N 1
ATOM 1221 C CA . ARG B 1 36 ? -11.023 7.535 8.547 1 97 36 ARG B CA 1
ATOM 1222 C C . ARG B 1 36 ? -10.008 8.07 9.555 1 97 36 ARG B C 1
ATOM 1224 O O . ARG B 1 36 ? -10.188 7.906 10.766 1 97 36 ARG B O 1
ATOM 1231 N N . LEU B 1 37 ? -8.891 8.578 9.055 1 96 37 LEU B N 1
ATOM 1232 C CA . LEU B 1 37 ? -7.852 9.125 9.914 1 96 37 LEU B CA 1
ATOM 1233 C C . LEU B 1 37 ? -8.352 10.367 10.648 1 96 37 LEU B C 1
ATOM 1235 O O . LEU B 1 37 ? -8.961 11.25 10.039 1 96 37 LEU B O 1
ATOM 1239 N N . ARG B 1 38 ? -8.102 10.438 11.867 1 96.94 38 ARG B N 1
ATOM 1240 C CA . ARG B 1 38 ? -8.539 11.578 12.656 1 96.94 38 ARG B CA 1
ATOM 1241 C C . ARG B 1 38 ? -7.359 12.484 13.016 1 96.94 38 ARG B C 1
ATOM 1243 O O . ARG B 1 38 ? -7.555 13.625 13.43 1 96.94 38 ARG B O 1
ATOM 1250 N N . ASP B 1 39 ? -6.164 11.891 12.875 1 95.06 39 ASP B N 1
ATOM 1251 C CA . ASP B 1 39 ? -4.965 12.656 13.211 1 95.06 39 ASP B CA 1
ATOM 1252 C C . ASP B 1 39 ? -3.773 12.203 12.367 1 95.06 39 ASP B C 1
ATOM 1254 O O . ASP B 1 39 ? -3.826 11.156 11.719 1 95.06 39 ASP B O 1
ATOM 1258 N N . ILE B 1 40 ? -2.77 13.039 12.32 1 94.44 40 ILE B N 1
ATOM 1259 C CA . ILE B 1 40 ? -1.488 12.727 11.695 1 94.44 40 ILE B CA 1
ATOM 1260 C C . ILE B 1 40 ? -0.398 12.648 12.766 1 94.44 40 ILE B C 1
ATOM 1262 O O . ILE B 1 40 ? -0.124 13.641 13.445 1 94.44 40 ILE B O 1
ATOM 1266 N N . PRO B 1 41 ? 0.198 11.562 12.852 1 92.38 41 PRO B N 1
ATOM 1267 C CA . PRO B 1 41 ? 1.207 11.414 13.906 1 92.38 41 PRO B CA 1
ATOM 1268 C C . PRO B 1 41 ? 2.367 12.391 13.75 1 92.38 41 PRO B C 1
ATOM 1270 O O . PRO B 1 41 ? 2.9 12.555 12.656 1 92.38 41 PRO B O 1
ATOM 1273 N N . PRO B 1 42 ? 2.838 12.93 14.875 1 91.94 42 PRO B N 1
ATOM 1274 C CA . PRO B 1 42 ? 3.928 13.906 14.82 1 91.94 42 PRO B CA 1
ATOM 1275 C C . PRO B 1 42 ? 5.227 13.305 14.289 1 91.94 42 PRO B C 1
ATOM 1277 O O . PRO B 1 42 ? 6.055 14.023 13.719 1 91.94 42 PRO B O 1
ATOM 1280 N N . LEU B 1 43 ? 5.383 12.047 14.484 1 90.5 43 LEU B N 1
ATOM 1281 C CA . LEU B 1 43 ? 6.602 11.391 14.039 1 90.5 43 LEU B CA 1
ATOM 1282 C C . LEU B 1 43 ? 6.75 11.492 12.523 1 90.5 43 LEU B C 1
ATOM 1284 O O . LEU B 1 43 ? 7.848 11.312 11.992 1 90.5 43 LEU B O 1
ATOM 1288 N N . MET B 1 44 ? 5.633 11.758 11.828 1 92.56 44 MET B N 1
ATOM 1289 C CA . MET B 1 44 ? 5.703 11.867 10.367 1 92.56 44 MET B CA 1
ATOM 1290 C C . MET B 1 44 ? 6.406 13.148 9.953 1 92.56 44 MET B C 1
ATOM 1292 O O . MET B 1 44 ? 6.801 13.297 8.789 1 92.56 44 MET B O 1
ATOM 1296 N N . GLU B 1 45 ? 6.535 14.031 10.836 1 91.69 45 GLU B N 1
ATOM 1297 C CA . GLU B 1 45 ? 7.199 15.297 10.547 1 91.69 45 GLU B CA 1
ATOM 1298 C C . GLU B 1 45 ? 8.625 15.07 10.055 1 91.69 45 GLU B C 1
ATOM 1300 O O . GLU B 1 45 ? 9.117 15.828 9.211 1 91.69 45 GLU B O 1
ATOM 1305 N N . GLY B 1 46 ? 9.148 13.977 10.539 1 90.75 46 GLY B N 1
ATOM 1306 C CA . GLY B 1 46 ? 10.539 13.688 10.219 1 90.75 46 GLY B CA 1
ATOM 1307 C C . GLY B 1 46 ? 10.695 12.914 8.922 1 90.75 46 GLY B C 1
ATOM 1308 O O . GLY B 1 46 ? 11.82 12.641 8.492 1 90.75 46 GLY B O 1
ATOM 1309 N N . MET B 1 47 ? 9.672 12.633 8.281 1 90.75 47 MET B N 1
ATOM 1310 C CA . MET B 1 47 ? 9.75 11.875 7.035 1 90.75 47 MET B CA 1
ATOM 1311 C C . MET B 1 47 ? 10.07 12.797 5.859 1 90.75 47 MET B C 1
ATOM 1313 O O . MET B 1 47 ? 9.203 13.086 5.039 1 90.75 47 MET B O 1
ATOM 1317 N N . SER B 1 48 ? 11.359 13.094 5.73 1 89.69 48 SER B N 1
ATOM 1318 C CA . SER B 1 48 ? 11.828 14.125 4.809 1 89.69 48 SER B CA 1
ATOM 1319 C C . SER B 1 48 ? 11.844 13.617 3.373 1 89.69 48 SER B C 1
ATOM 1321 O O . SER B 1 48 ? 11.906 14.406 2.43 1 89.69 48 SER B O 1
ATOM 1323 N N . ASN B 1 49 ? 11.773 12.359 3.211 1 92.06 49 ASN B N 1
ATOM 1324 C CA . ASN B 1 49 ? 11.805 11.805 1.862 1 92.06 49 ASN B CA 1
ATOM 1325 C C . ASN B 1 49 ? 10.438 11.891 1.189 1 92.06 49 ASN B C 1
ATOM 1327 O O . ASN B 1 49 ? 10.328 11.703 -0.023 1 92.06 49 ASN B O 1
ATOM 1331 N N . LEU B 1 50 ? 9.406 12.148 1.979 1 92.19 50 LEU B N 1
ATOM 1332 C CA . LEU B 1 50 ? 8.062 12.234 1.407 1 92.19 50 LEU B CA 1
ATOM 1333 C C . LEU B 1 50 ? 7.953 13.43 0.465 1 92.19 50 LEU B C 1
ATOM 1335 O O . LEU B 1 50 ? 8.172 14.57 0.875 1 92.19 50 LEU B O 1
ATOM 1339 N N . ARG B 1 51 ? 7.703 13.031 -0.736 1 91.31 51 ARG B N 1
ATOM 1340 C CA . ARG B 1 51 ? 7.52 14.062 -1.747 1 91.31 51 ARG B CA 1
ATOM 1341 C C . ARG B 1 51 ? 6.043 14.25 -2.08 1 91.31 51 ARG B C 1
ATOM 1343 O O . ARG B 1 51 ? 5.602 15.367 -2.371 1 91.31 51 ARG B O 1
ATOM 1350 N N . PHE B 1 52 ? 5.352 13.195 -2.07 1 92.81 52 PHE B N 1
ATOM 1351 C CA . PHE B 1 52 ? 3.918 13.242 -2.336 1 92.81 52 PHE B CA 1
ATOM 1352 C C . PHE B 1 52 ? 3.139 12.539 -1.229 1 92.81 52 PHE B C 1
ATOM 1354 O O . PHE B 1 52 ? 3.354 11.359 -0.966 1 92.81 52 PHE B O 1
ATOM 1361 N N . VAL B 1 53 ? 2.25 13.375 -0.59 1 94.12 53 VAL B N 1
ATOM 1362 C CA . VAL B 1 53 ? 1.393 12.828 0.46 1 94.12 53 VAL B CA 1
ATOM 1363 C C . VAL B 1 53 ? -0.036 13.336 0.273 1 94.12 53 VAL B C 1
ATOM 1365 O O . VAL B 1 53 ? -0.246 14.477 -0.158 1 94.12 53 VAL B O 1
ATOM 1368 N N . ASN B 1 54 ? -0.959 12.453 0.501 1 94.38 54 ASN B N 1
ATOM 1369 C CA . ASN B 1 54 ? -2.354 12.859 0.35 1 94.38 54 ASN B CA 1
ATOM 1370 C C . ASN B 1 54 ? -3.207 12.375 1.518 1 94.38 54 ASN B C 1
ATOM 1372 O O . ASN B 1 54 ? -3.361 11.164 1.722 1 94.38 54 ASN B O 1
ATOM 1376 N N . PHE B 1 55 ? -3.734 13.273 2.223 1 94.69 55 PHE B N 1
ATOM 1377 C CA . PHE B 1 55 ? -4.59 12.969 3.365 1 94.69 55 PHE B CA 1
ATOM 1378 C C . PHE B 1 55 ? -6.02 13.438 3.113 1 94.69 55 PHE B C 1
ATOM 1380 O O . PHE B 1 55 ? -6.836 13.469 4.035 1 94.69 55 PHE B O 1
ATOM 1387 N N . ARG B 1 56 ? -6.316 13.734 1.933 1 92.81 56 ARG B N 1
ATOM 1388 C CA . ARG B 1 56 ? -7.625 14.305 1.632 1 92.81 56 ARG B CA 1
ATOM 1389 C C . ARG B 1 56 ? -8.742 13.328 1.968 1 92.81 56 ARG B C 1
ATOM 1391 O O . ARG B 1 56 ? -8.547 12.109 1.93 1 92.81 56 ARG B O 1
ATOM 1398 N N . ASP B 1 57 ? -9.922 13.953 2.316 1 94.44 57 ASP B N 1
ATOM 1399 C CA . ASP B 1 57 ? -11.141 13.188 2.564 1 94.44 57 ASP B CA 1
ATOM 1400 C C . ASP B 1 57 ? -10.977 12.266 3.77 1 94.44 57 ASP B C 1
ATOM 1402 O O . ASP B 1 57 ? -11.32 11.086 3.705 1 94.44 57 ASP B O 1
ATOM 1406 N N . ASN B 1 58 ? -10.328 12.688 4.762 1 96.06 58 ASN B N 1
ATOM 1407 C CA . ASN B 1 58 ? -10.273 12.102 6.102 1 96.06 58 ASN B CA 1
ATOM 1408 C C . ASN B 1 58 ? -10.891 13.031 7.141 1 96.06 58 ASN B C 1
ATOM 1410 O O . ASN B 1 58 ? -10.891 14.25 6.969 1 96.06 58 ASN B O 1
ATOM 1414 N N . PRO B 1 59 ? -11.508 12.438 8.109 1 97.25 59 PRO B N 1
ATOM 1415 C CA . PRO B 1 59 ? -12.109 13.281 9.148 1 97.25 59 PRO B CA 1
ATOM 1416 C C . PRO B 1 59 ? -11.094 13.766 10.18 1 97.25 59 PRO B C 1
ATOM 1418 O O . PRO B 1 59 ? -11.258 13.516 11.383 1 97.25 59 PRO B O 1
ATOM 1421 N N . LEU B 1 60 ? -10.023 14.5 9.758 1 96.38 60 LEU B N 1
ATOM 1422 C CA . LEU B 1 60 ? -8.984 15.039 10.625 1 96.38 60 LEU B CA 1
ATOM 1423 C C . LEU B 1 60 ? -9.57 16.062 11.602 1 96.38 60 LEU B C 1
ATOM 1425 O O . LEU B 1 60 ? -10.438 16.844 11.234 1 96.38 60 LEU B O 1
ATOM 1429 N N . ILE B 1 61 ? -9.008 16.094 12.734 1 96.19 61 ILE B N 1
ATOM 1430 C CA . ILE B 1 61 ? -9.57 16.906 13.812 1 96.19 61 ILE B CA 1
ATOM 1431 C C . ILE B 1 61 ? -9.242 18.375 13.578 1 96.19 61 ILE B C 1
ATOM 1433 O O . ILE B 1 61 ? -10.094 19.25 13.781 1 96.19 61 ILE B O 1
ATOM 1437 N N . LEU B 1 62 ? -8.07 18.672 13.188 1 94.31 62 LEU B N 1
ATOM 1438 C CA . LEU B 1 62 ? -7.656 20.047 12.984 1 94.31 62 LEU B CA 1
ATOM 1439 C C . LEU B 1 62 ? -8.016 20.531 11.586 1 94.31 62 LEU B C 1
ATOM 1441 O O . LEU B 1 62 ? -7.871 19.781 10.617 1 94.31 62 LEU B O 1
ATOM 1445 N N . ASP B 1 63 ? -8.555 21.609 11.555 1 89.62 63 ASP B N 1
ATOM 1446 C CA . ASP B 1 63 ? -8.844 22.25 10.281 1 89.62 63 ASP B CA 1
ATOM 1447 C C . ASP B 1 63 ? -7.688 23.141 9.836 1 89.62 63 ASP B C 1
ATOM 1449 O O . ASP B 1 63 ? -7.547 24.266 10.312 1 89.62 63 ASP B O 1
ATOM 1453 N N . VAL B 1 64 ? -6.895 22.531 9.086 1 88.44 64 VAL B N 1
ATOM 1454 C CA . VAL B 1 64 ? -5.742 23.281 8.602 1 88.44 64 VAL B CA 1
ATOM 1455 C C . VAL B 1 64 ? -5.945 23.641 7.129 1 88.44 64 VAL B C 1
ATOM 1457 O O . VAL B 1 64 ? -6.336 22.797 6.324 1 88.44 64 VAL B O 1
ATOM 1460 N N . THR B 1 65 ? -5.945 24.859 6.824 1 79.44 65 THR B N 1
ATOM 1461 C CA . THR B 1 65 ? -6.059 25.328 5.449 1 79.44 65 THR B CA 1
ATOM 1462 C C . THR B 1 65 ? -4.746 25.953 4.984 1 79.44 65 THR B C 1
ATOM 1464 O O . THR B 1 65 ? -4.113 26.703 5.723 1 79.44 65 THR B O 1
ATOM 1467 N N . LEU B 1 66 ? -4.25 25.484 3.916 1 78.5 66 LEU B N 1
ATOM 1468 C CA . LEU B 1 66 ? -3.023 26.047 3.357 1 78.5 66 LEU B CA 1
ATOM 1469 C C . LEU B 1 66 ? -3.303 27.375 2.662 1 78.5 66 LEU B C 1
ATOM 1471 O O . LEU B 1 66 ? -4.363 27.547 2.057 1 78.5 66 LEU B O 1
ATOM 1475 N N . PRO B 1 67 ? -2.371 28.375 2.998 1 71.38 67 PRO B N 1
ATOM 1476 C CA . PRO B 1 67 ? -2.557 29.641 2.283 1 71.38 67 PRO B CA 1
ATOM 1477 C C . PRO B 1 67 ? -2.551 29.469 0.766 1 71.38 67 PRO B C 1
ATOM 1479 O O . PRO B 1 67 ? -1.93 28.531 0.25 1 71.38 67 PRO B O 1
ATOM 1482 N N . PRO B 1 68 ? -3.521 30.219 0.192 1 64.56 68 PRO B N 1
ATOM 1483 C CA . PRO B 1 68 ? -3.549 30.125 -1.27 1 64.56 68 PRO B CA 1
ATOM 1484 C C . PRO B 1 68 ? -2.172 30.328 -1.898 1 64.56 68 PRO B C 1
ATOM 1486 O O . PRO B 1 68 ? -1.358 31.094 -1.383 1 64.56 68 PRO B O 1
ATOM 1489 N N . ILE B 1 69 ? -1.672 29.406 -2.443 1 59.34 69 ILE B N 1
ATOM 1490 C CA . ILE B 1 69 ? -0.401 29.578 -3.139 1 59.34 69 ILE B CA 1
ATOM 1491 C C . ILE B 1 69 ? -0.505 30.734 -4.125 1 59.34 69 ILE B C 1
ATOM 1493 O O . ILE B 1 69 ? -1.429 30.781 -4.941 1 59.34 69 ILE B O 1
ATOM 1497 N N . GLU B 1 70 ? -0.154 31.891 -3.707 1 53.16 70 GLU B N 1
ATOM 1498 C CA . GLU B 1 70 ? -0.154 33 -4.66 1 53.16 70 GLU B CA 1
ATOM 1499 C C . GLU B 1 70 ? 0.271 32.531 -6.051 1 53.16 70 GLU B C 1
ATOM 1501 O O . GLU B 1 70 ? 1.375 32 -6.223 1 53.16 70 GLU B O 1
ATOM 1506 N N . ARG B 1 71 ? -0.697 31.906 -6.648 1 51.25 71 ARG B N 1
ATOM 1507 C CA . ARG B 1 71 ? -0.368 31.531 -8.023 1 51.25 71 ARG B CA 1
ATOM 1508 C C . ARG B 1 71 ? 0.316 32.688 -8.75 1 51.25 71 ARG B C 1
ATOM 1510 O O . ARG B 1 71 ? -0.283 33.75 -8.945 1 51.25 71 ARG B O 1
ATOM 1517 N N . THR B 1 72 ? 1.495 33.156 -8.43 1 47.78 72 THR B N 1
ATOM 1518 C CA . THR B 1 72 ? 1.975 34.156 -9.383 1 47.78 72 THR B CA 1
ATOM 1519 C C . THR B 1 72 ? 1.501 33.812 -10.789 1 47.78 72 THR B C 1
ATOM 1521 O O . THR B 1 72 ? 0.906 34.656 -11.469 1 47.78 72 THR B O 1
ATOM 1524 N N . THR B 1 73 ? 2.625 33.781 -11.945 1 46.5 73 THR B N 1
ATOM 1525 C CA . THR B 1 73 ? 2.414 33.719 -13.391 1 46.5 73 THR B CA 1
ATOM 1526 C C . THR B 1 73 ? 1.5 32.562 -13.758 1 46.5 73 THR B C 1
ATOM 1528 O O . THR B 1 73 ? 1.343 31.625 -12.984 1 46.5 73 THR B O 1
ATOM 1531 N N . GLU B 1 74 ? 0.737 32.594 -14.938 1 44.56 74 GLU B N 1
ATOM 1532 C CA . GLU B 1 74 ? -0.099 31.781 -15.812 1 44.56 74 GLU B CA 1
ATOM 1533 C C . GLU B 1 74 ? 0.31 30.312 -15.758 1 44.56 74 GLU B C 1
ATOM 1535 O O . GLU B 1 74 ? -0.287 29.469 -16.438 1 44.56 74 GLU B O 1
ATOM 1540 N N . ASP B 1 75 ? 1.669 30.125 -15.641 1 46.59 75 ASP B N 1
ATOM 1541 C CA . ASP B 1 75 ? 2.141 28.875 -16.234 1 46.59 75 ASP B CA 1
ATOM 1542 C C . ASP B 1 75 ? 1.511 27.656 -15.539 1 46.59 75 ASP B C 1
ATOM 1544 O O . ASP B 1 75 ? 0.857 27.797 -14.508 1 46.59 75 ASP B O 1
ATOM 1548 N N . ASP B 1 76 ? 2.369 26.359 -15.414 1 43.25 76 ASP B N 1
ATOM 1549 C CA . ASP B 1 76 ? 2.043 24.938 -15.453 1 43.25 76 ASP B CA 1
ATOM 1550 C C . ASP B 1 76 ? 1.379 24.484 -14.156 1 43.25 76 ASP B C 1
ATOM 1552 O O . ASP B 1 76 ? 2.018 24.469 -13.102 1 43.25 76 ASP B O 1
ATOM 1556 N N . GLU B 1 77 ? 0.301 24.859 -13.766 1 45.97 77 GLU B N 1
ATOM 1557 C CA . GLU B 1 77 ? -0.561 24.047 -12.906 1 45.97 77 GLU B CA 1
ATOM 1558 C C . GLU B 1 77 ? -0.1 22.594 -12.875 1 45.97 77 GLU B C 1
ATOM 1560 O O . GLU B 1 77 ? -0.778 21.703 -13.398 1 45.97 77 GLU B O 1
ATOM 1565 N N . GLY B 1 78 ? 1.136 22.297 -13.266 1 44.28 78 GLY B N 1
ATOM 1566 C CA . GLY B 1 78 ? 1.679 20.969 -13.477 1 44.28 78 GLY B CA 1
ATOM 1567 C C . GLY B 1 78 ? 1.6 20.094 -12.234 1 44.28 78 GLY B C 1
ATOM 1568 O O . GLY B 1 78 ? 1.336 20.578 -11.141 1 44.28 78 GLY B O 1
ATOM 1569 N N . GLU B 1 79 ? 1.53 18.719 -12.453 1 47.59 79 GLU B N 1
ATOM 1570 C CA . GLU B 1 79 ? 1.558 17.562 -11.555 1 47.59 79 GLU B CA 1
ATOM 1571 C C . GLU B 1 79 ? 2.326 17.891 -10.273 1 47.59 79 GLU B C 1
ATOM 1573 O O . GLU B 1 79 ? 2.057 17.297 -9.227 1 47.59 79 GLU B O 1
ATOM 1578 N N . ASP B 1 80 ? 3.189 18.938 -10.273 1 47.84 80 ASP B N 1
ATOM 1579 C CA . ASP B 1 80 ? 4.102 19.203 -9.172 1 47.84 80 ASP B CA 1
ATOM 1580 C C . ASP B 1 80 ? 3.381 19.906 -8.023 1 47.84 80 ASP B C 1
ATOM 1582 O O . ASP B 1 80 ? 3.732 19.719 -6.855 1 47.84 80 ASP B O 1
ATOM 1586 N N . ASP B 1 81 ? 2.443 20.688 -8.312 1 50.12 81 ASP B N 1
ATOM 1587 C CA . ASP B 1 81 ? 1.837 21.484 -7.25 1 50.12 81 ASP B CA 1
ATOM 1588 C C . ASP B 1 81 ? 1.044 20.609 -6.285 1 50.12 81 ASP B C 1
ATOM 1590 O O . ASP B 1 81 ? 0.931 20.922 -5.102 1 50.12 81 ASP B O 1
ATOM 1594 N N . ARG B 1 82 ? 0.351 1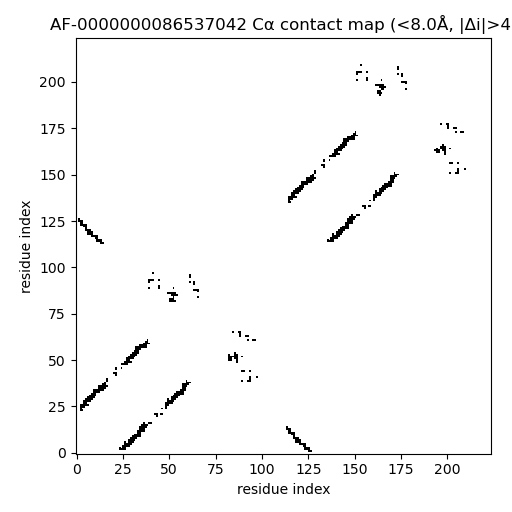9.547 -6.809 1 52.12 82 ARG B N 1
ATOM 1595 C CA . ARG B 1 82 ? -0.427 18.656 -5.945 1 52.12 82 ARG B CA 1
ATOM 1596 C C . ARG B 1 82 ? 0.46 17.984 -4.902 1 52.12 82 ARG B C 1
ATOM 1598 O O . ARG B 1 82 ? 0.029 17.75 -3.773 1 52.12 82 ARG B O 1
ATOM 1605 N N . GLU B 1 83 ? 1.699 17.719 -5.336 1 56.06 83 GLU B N 1
ATOM 1606 C CA . GLU B 1 83 ? 2.719 17.109 -4.488 1 56.06 83 GLU B CA 1
ATOM 1607 C C . GLU B 1 83 ? 2.971 17.953 -3.24 1 56.06 83 GLU B C 1
ATOM 1609 O O . GLU B 1 83 ? 3.098 17.406 -2.139 1 56.06 83 GLU B O 1
ATOM 1614 N N . MET B 1 84 ? 3 19.25 -3.418 1 59.41 84 MET B N 1
ATOM 1615 C CA . MET B 1 84 ? 3.371 20.188 -2.35 1 59.41 84 MET B CA 1
ATOM 1616 C C . MET B 1 84 ? 2.215 20.375 -1.375 1 59.41 84 MET B C 1
ATOM 1618 O O . MET B 1 84 ? 2.432 20.562 -0.175 1 59.41 84 MET B O 1
ATOM 1622 N N . PHE B 1 85 ? 1.093 20.094 -1.928 1 65.12 85 PHE B N 1
ATOM 1623 C CA . PHE B 1 85 ? -0.06 20.375 -1.079 1 65.12 85 PHE B CA 1
ATOM 1624 C C . PHE B 1 85 ? -0.198 19.312 0.008 1 65.12 85 PHE B C 1
ATOM 1626 O O . PHE B 1 85 ? -0.485 19.641 1.163 1 65.12 85 PHE B O 1
ATOM 1633 N N . GLY B 1 86 ? 0.37 18.219 -0.283 1 86.25 86 GLY B N 1
ATOM 1634 C CA . GLY B 1 86 ? 0.193 17.188 0.733 1 86.25 86 GLY B CA 1
ATOM 1635 C C . GLY B 1 86 ? 1.225 17.266 1.843 1 86.25 86 GLY B C 1
ATOM 1636 O O . GLY B 1 86 ? 0.888 17.125 3.021 1 86.25 86 GLY B O 1
ATOM 1637 N N . ARG B 1 87 ? 2.396 17.609 1.406 1 90.69 87 ARG B N 1
ATOM 1638 C CA . ARG B 1 87 ? 3.48 17.656 2.381 1 90.69 87 ARG B CA 1
ATOM 1639 C C . ARG B 1 87 ? 3.348 18.891 3.275 1 90.69 87 ARG B C 1
ATOM 1641 O O . ARG B 1 87 ? 3.492 18.797 4.496 1 90.69 87 ARG B O 1
ATOM 1648 N N . GLU B 1 88 ? 3.104 20.031 2.678 1 90.19 88 GLU B N 1
ATOM 1649 C CA . GLU B 1 88 ? 2.912 21.266 3.438 1 90.19 88 GLU B CA 1
ATOM 1650 C C . GLU B 1 88 ? 1.74 21.141 4.406 1 90.19 88 GLU B C 1
ATOM 1652 O O . GLU B 1 88 ? 1.826 21.594 5.551 1 90.19 88 GLU B O 1
ATOM 1657 N N . PHE B 1 89 ? 0.759 20.641 3.881 1 92.94 89 PHE B N 1
ATOM 1658 C CA . PHE B 1 89 ? -0.394 20.422 4.746 1 92.94 89 PHE B CA 1
ATOM 1659 C C . PHE B 1 89 ? -0.008 19.578 5.957 1 92.94 89 PHE B C 1
ATOM 1661 O O . PHE B 1 89 ? -0.341 19.922 7.09 1 92.94 89 PHE B O 1
ATOM 1668 N N . MET B 1 90 ? 0.684 18.484 5.668 1 94.88 90 MET B N 1
ATOM 1669 C CA . MET B 1 90 ? 1.099 17.562 6.727 1 94.88 90 MET B CA 1
ATOM 1670 C C . MET B 1 90 ? 1.94 18.281 7.773 1 94.88 90 MET B C 1
ATOM 1672 O O . MET B 1 90 ? 1.69 18.156 8.969 1 94.88 90 MET B O 1
ATOM 1676 N N . GLN B 1 91 ? 2.832 19.047 7.34 1 94.12 91 GLN B N 1
ATOM 1677 C CA . GLN B 1 91 ? 3.723 19.781 8.242 1 94.12 91 GLN B CA 1
ATOM 1678 C C . GLN B 1 91 ? 2.947 20.781 9.086 1 94.12 91 GLN B C 1
ATOM 1680 O O . GLN B 1 91 ? 3.127 20.859 10.305 1 94.12 91 GLN B O 1
ATOM 1685 N N . MET B 1 92 ? 2.092 21.469 8.445 1 93.94 92 MET B N 1
ATOM 1686 C CA . MET B 1 92 ? 1.3 22.484 9.148 1 93.94 92 MET B CA 1
ATOM 1687 C C . MET B 1 92 ? 0.363 21.828 10.164 1 93.94 92 MET B C 1
ATOM 1689 O O . MET B 1 92 ? 0.202 22.328 11.273 1 93.94 92 MET B O 1
ATOM 1693 N N . TYR B 1 93 ? -0.201 20.859 9.719 1 95.81 93 TYR B N 1
ATOM 1694 C CA . TYR B 1 93 ? -1.105 20.141 10.609 1 95.81 93 TYR B CA 1
ATOM 1695 C C . TYR B 1 93 ? -0.385 19.703 11.883 1 95.81 93 TYR B C 1
ATOM 1697 O O . TYR B 1 93 ? -0.888 19.906 12.984 1 95.81 93 TYR B O 1
ATOM 1705 N N . ILE B 1 94 ? 0.777 19.094 11.734 1 95.12 94 ILE B N 1
ATOM 1706 C CA . ILE B 1 94 ? 1.544 18.578 12.859 1 95.12 94 ILE B CA 1
ATOM 1707 C C . ILE B 1 94 ? 1.978 19.734 13.766 1 95.12 94 ILE B C 1
ATOM 1709 O O . ILE B 1 94 ? 1.897 19.641 14.992 1 95.12 94 ILE B O 1
ATOM 1713 N N . GLN B 1 95 ? 2.395 20.75 13.188 1 95.06 95 GLN B N 1
ATOM 1714 C CA . GLN B 1 95 ? 2.803 21.906 13.961 1 95.06 95 GLN B CA 1
ATOM 1715 C C . GLN B 1 95 ? 1.636 22.469 14.766 1 95.06 95 GLN B C 1
ATOM 1717 O O . GLN B 1 95 ? 1.787 22.797 15.945 1 95.06 95 GLN B O 1
ATOM 1722 N N . GLU B 1 96 ? 0.527 22.578 14.148 1 94.81 96 GLU B N 1
ATOM 1723 C CA . GLU B 1 96 ? -0.665 23.078 14.82 1 94.81 96 GLU B CA 1
ATOM 1724 C C . GLU B 1 96 ? -1.081 22.156 15.961 1 94.81 96 GLU B C 1
ATOM 1726 O O . GLU B 1 96 ? -1.5 22.609 17.031 1 94.81 96 GLU B O 1
ATOM 1731 N N . SER B 1 97 ? -1.028 20.938 15.664 1 94.19 97 SER B N 1
ATOM 1732 C CA . SER B 1 97 ? -1.346 19.953 16.688 1 94.19 97 SER B CA 1
ATOM 1733 C C . SER B 1 97 ? -0.446 20.109 17.906 1 94.19 97 SER B C 1
ATOM 1735 O O . SER B 1 97 ? -0.912 20.016 19.047 1 94.19 97 SER B O 1
ATOM 1737 N N . ARG B 1 98 ? 0.802 20.297 17.672 1 93.06 98 ARG B N 1
ATOM 1738 C CA . ARG B 1 98 ? 1.766 20.484 18.75 1 93.06 98 ARG B CA 1
ATOM 1739 C C . ARG B 1 98 ? 1.457 21.734 19.547 1 93.06 98 ARG B C 1
ATOM 1741 O O . ARG B 1 98 ? 1.518 21.734 20.781 1 93.06 98 ARG B O 1
ATOM 1748 N N . LYS B 1 99 ? 1.169 22.75 18.906 1 92.88 99 LYS B N 1
ATOM 1749 C CA . LYS B 1 99 ? 0.827 24.016 19.547 1 92.88 99 LYS B CA 1
ATOM 1750 C C . LYS B 1 99 ? -0.385 23.859 20.469 1 92.88 99 LYS B C 1
ATOM 1752 O O . LYS B 1 99 ? -0.388 24.359 21.594 1 92.88 99 LYS B O 1
ATOM 1757 N N . ARG B 1 100 ? -1.339 23.219 19.984 1 90.38 100 ARG B N 1
ATOM 1758 C CA . ARG B 1 100 ? -2.568 23.016 20.75 1 90.38 100 ARG B CA 1
ATOM 1759 C C . ARG B 1 100 ? -2.32 22.141 21.984 1 90.38 100 ARG B C 1
ATOM 1761 O O . ARG B 1 100 ? -2.877 22.406 23.047 1 90.38 100 ARG B O 1
ATOM 1768 N N . ALA B 1 101 ? -1.537 21.141 21.75 1 88.81 101 ALA B N 1
ATOM 1769 C CA . ALA B 1 101 ? -1.19 20.281 22.875 1 88.81 101 ALA B CA 1
ATOM 1770 C C . ALA B 1 101 ? -0.442 21.047 23.953 1 88.81 101 ALA B C 1
ATOM 1772 O O . ALA B 1 101 ? -0.701 20.859 25.156 1 88.81 101 ALA B O 1
ATOM 1773 N N . PHE B 1 102 ? 0.417 21.906 23.609 1 89.06 102 PHE B N 1
ATOM 1774 C CA . PHE B 1 102 ? 1.192 22.719 24.547 1 89.06 102 PHE B CA 1
ATOM 1775 C C . PHE B 1 102 ? 0.295 23.703 25.281 1 89.06 102 PHE B C 1
ATOM 1777 O O . PHE B 1 102 ? 0.425 23.891 26.484 1 89.06 102 PHE B O 1
ATOM 1784 N N . ALA B 1 103 ? -0.579 24.234 24.562 1 87.56 103 ALA B N 1
ATOM 1785 C CA . ALA B 1 103 ? -1.51 25.203 25.141 1 87.56 103 ALA B CA 1
ATOM 1786 C C . ALA B 1 103 ? -2.426 24.531 26.172 1 87.56 103 ALA B C 1
ATOM 1788 O O . ALA B 1 103 ? -2.697 25.094 27.219 1 87.56 103 ALA B O 1
ATOM 1789 N N . ALA B 1 104 ? -2.859 23.406 25.797 1 85.88 104 ALA B N 1
ATOM 1790 C CA . ALA B 1 104 ? -3.75 22.672 26.703 1 85.88 104 ALA B CA 1
ATOM 1791 C C . ALA B 1 104 ? -3.039 22.312 28 1 85.88 104 ALA B C 1
ATOM 1793 O O . ALA B 1 104 ? -3.627 22.375 29.078 1 85.88 104 ALA B O 1
ATOM 1794 N N . LEU B 1 105 ? -1.799 21.969 27.906 1 83.88 105 LEU B N 1
ATOM 1795 C CA . LEU B 1 105 ? -1.006 21.594 29.062 1 83.88 105 LEU B CA 1
ATOM 1796 C C . LEU B 1 105 ? -0.744 22.797 29.969 1 83.88 105 LEU B C 1
ATOM 1798 O O . LEU B 1 105 ? -0.775 22.688 31.188 1 83.88 105 LEU B O 1
ATOM 1802 N N . ASN B 1 106 ? -0.569 23.906 29.438 1 84.44 106 ASN B N 1
ATOM 1803 C CA . ASN B 1 106 ? -0.296 25.125 30.188 1 84.44 106 ASN B CA 1
ATOM 1804 C C . ASN B 1 106 ? -1.554 25.656 30.859 1 84.44 106 ASN B C 1
ATOM 1806 O O . ASN B 1 106 ? -1.49 26.188 31.969 1 84.44 106 ASN B O 1
ATOM 1810 N N . MET B 1 107 ? -2.6 25.5 30.203 1 77.88 107 MET B N 1
ATOM 1811 C CA . MET B 1 107 ? -3.854 25.953 30.797 1 77.88 107 MET B CA 1
ATOM 1812 C C . MET B 1 107 ? -4.219 25.125 32.031 1 77.88 107 MET B C 1
ATOM 1814 O O . MET B 1 107 ? -4.766 25.656 33 1 77.88 107 MET B O 1
ATOM 1818 N N . HIS B 1 108 ? -3.877 23.906 31.953 1 75.12 108 HIS B N 1
ATOM 1819 C CA . HIS B 1 108 ? -4.152 23.047 33.094 1 75.12 108 HIS B CA 1
ATOM 1820 C C . HIS B 1 108 ? -3.242 23.375 34.281 1 75.12 108 HIS B C 1
ATOM 1822 O O . HIS B 1 108 ? -3.65 23.266 35.438 1 75.12 108 HIS B O 1
ATOM 1828 N N . ARG B 1 109 ? -2.07 23.859 34.094 1 75.19 109 ARG B N 1
ATOM 1829 C CA . ARG B 1 109 ? -1.115 24.156 35.156 1 75.19 109 ARG B CA 1
ATOM 1830 C C . ARG B 1 109 ? -1.464 25.469 35.844 1 75.19 109 ARG B C 1
ATOM 1832 O O . ARG B 1 109 ? -1.279 25.609 37.062 1 75.19 109 ARG B O 1
ATOM 1839 N N . VAL B 1 110 ? -2.01 26.344 35.156 1 68.5 110 VAL B N 1
ATOM 1840 C CA . VAL B 1 110 ? -2.357 27.625 35.75 1 68.5 110 VAL B CA 1
ATOM 1841 C C . VAL B 1 110 ? -3.594 27.453 36.625 1 68.5 110 VAL B C 1
ATOM 1843 O O . VAL B 1 110 ? -3.801 28.219 37.594 1 68.5 110 VAL B O 1
ATOM 1846 N N . ASN B 1 111 ? -4.34 26.5 36.25 1 65.56 111 ASN B N 1
ATOM 1847 C CA . ASN B 1 111 ? -5.566 26.344 37.031 1 65.56 111 ASN B CA 1
ATOM 1848 C C . ASN B 1 111 ? -5.352 25.438 38.219 1 65.56 111 ASN B C 1
ATOM 1850 O O . ASN B 1 111 ? -6.285 25.172 39 1 65.56 111 ASN B O 1
ATOM 1854 N N . ARG B 1 112 ? -4.141 24.875 38.375 1 54.88 112 ARG B N 1
ATOM 1855 C CA . ARG B 1 112 ? -3.857 24.172 39.625 1 54.88 112 ARG B CA 1
ATOM 1856 C C . ARG B 1 112 ? -3.174 25.094 40.625 1 54.88 112 ARG B C 1
ATOM 1858 O O . ARG B 1 112 ? -2.346 25.922 40.25 1 54.88 112 ARG B O 1
#

Radius of gyration: 23.02 Å; Cα contacts (8 Å, |Δi|>4): 332; chains: 2; bounding box: 38×77×69 Å

Organism: Oryzias melastigma (NCBI:txid30732)

InterPro domains:
  IPR001611 Leucine-rich repeat [PF13855] (3-60)
  IPR001611 Leucine-rich repeat [PS51450] (26-47)
  IPR003591 Leucine-rich repeat, typical subtype [SM00369] (1-23)
  IPR003591 Leucine-rich repeat, typical subtype [SM00369] (24-47)
  IPR032675 Leucine-rich repeat domain superfamily [G3DSA:3.80.10.10] (1-80)
  IPR050216 Leucine-rich repeat domain-containing protein [PTHR48051] (2-68)

Solvent-accessible surface area (backbone atoms only — not comparable to full-atom values): 12637 Å² total; per-residue (Å²): 129,88,62,42,33,42,42,43,44,45,61,28,64,36,59,65,78,67,86,60,56,65,67,41,69,59,26,25,32,40,34,43,27,46,26,45,26,41,73,70,65,63,68,52,68,68,48,76,49,49,52,29,32,36,64,51,68,35,66,46,72,72,87,73,78,75,74,77,68,74,71,72,78,91,66,80,85,41,85,60,57,64,24,47,51,23,44,53,47,50,49,51,43,36,52,50,50,51,52,52,53,53,50,54,55,51,54,55,54,69,73,99,12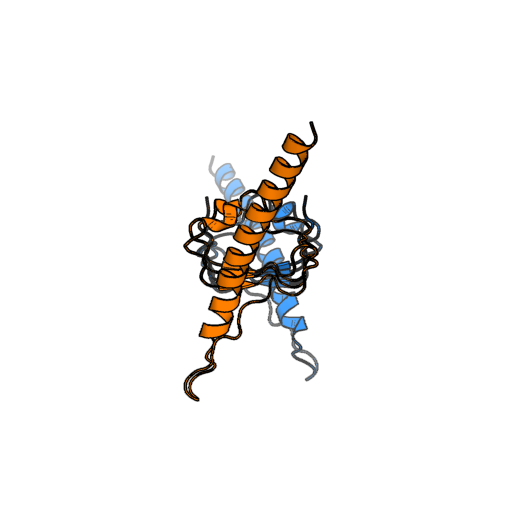9,85,61,42,35,40,42,43,43,44,62,27,64,36,59,65,77,67,87,59,56,63,68,42,69,57,27,26,32,40,34,44,28,46,26,45,27,40,72,69,65,64,66,51,71,71,46,75,50,49,52,30,34,34,64,51,68,34,66,46,72,71,86,72,76,76,75,77,68,76,72,73,78,92,69,80,87,42,84,63,58,63,25,48,52,23,43,53,45,50,48,49,44,35,52,50,51,52,52,51,54,52,50,55,54,51,55,56,54,70,74,97

Secondary structure (DSSP, 8-state):
-----EEE--SS--SS--GGGGG-TT--EEE--SS------GGGGG-TT--EEE--SS--SS----------SS----THHHHHHHHHHHHHHHHHHHHHHHHHHHHHHHT-/-----EEE--SS--SS--GGGGG-TT--EEE--SS------GGGGG-TT--EEE--SS--SS----------SS----THHHHHHHHHHHHHHHHHHHHHHHHHHHHHHHT-

pLDDT: mean 83.06, std 16.29, range [43.25, 97.25]

Sequence (224 aa):
MEKLHTLWLQRNELERLPDNISRMASLDTLVLSSNRLRDIPPLMEGMSNLRFVNFRDNPLILDVTLPPIERTTEDDEGEDDREMFGREFMQMYIQESRKRAFAALNMHRVNRMEKLHTLWLQRNELERLPDNISRMASLDTLVLSSNRLRDIPPLMEGMSNLRFVNFRDNPLILDVTLPPIERTTEDDEGEDDREMFGREFMQMYIQESRKRAFAALNMHRVNR